Protein AF-A0ABD3PLS9-F1 (afdb_monomer_lite)

Organism: NCBI:txid29204

Secondary structure (DSSP, 8-state):
-PPPP-----PPPP---------------------------------------HHHHHHHHHHHHHHHHHHHHHHHHHHHHHHTT-TTSEEE-HHHHHHHHHHHHTT---TT-TTS--EEETTEEEEEEE-S-HHHHHH-EETT-EEHHHIIIIIHHHHHH--TT-GGGS-SEEEEE-SSSHHHHHHHHHHHHH-HHHH-----------------------PPEEEEE--HHHHHHHHHHHHHHHHHHHTTS-S----TTTTSEEETTTTEE--EEEESSGGGGGGS-TTSEEEE--HHHHHHHHHHHHHHHHTTTT--SS-TTTTTS--TT---

Sequence (336 aa):
MTTHHFAAHVTSTLSPACHQQRFDLFRHVPLLANCHTGIIGCVSSYERVIINSPIVNQRAMSEQERSANTATATAAATSQKYHKMFPDVESLSSEKLLHDTFSTSTESSCADDIKASKWIIDGKNAVLVDVRSRPERNTSMISGAISLDEFKTNVIPQLMELSPDDVLSQPNTIVFYCTIGYRSGVEARKMQNEYPFLFHQECKAEHYGKSETHNLKKKQQSKIQVRNLDGILNFANALEASETQARMNVASTNEPNKHITKGLLINPNTNQPTNRVHVYGPSWKHCLSESYDPVVFSNMEFGWRGLGVLLQRISCIGCSCGCEQACRRYPWSKSD

Radius of gyration: 28.3 Å; chains: 1; bounding box: 90×52×91 Å

Structure (mmCIF, N/CA/C/O backbone):
data_AF-A0ABD3PLS9-F1
#
_entry.id   AF-A0ABD3PLS9-F1
#
loop_
_atom_site.group_PDB
_atom_site.id
_atom_site.type_symbol
_atom_site.label_atom_id
_atom_site.label_alt_id
_atom_site.label_comp_id
_atom_site.label_asym_id
_atom_site.label_entity_id
_atom_site.label_seq_id
_atom_site.pdbx_PDB_ins_code
_atom_site.Cartn_x
_atom_site.Cartn_y
_atom_site.Cartn_z
_atom_site.occupancy
_atom_site.B_iso_or_equiv
_atom_site.auth_seq_id
_atom_site.auth_comp_id
_atom_site.auth_asym_id
_atom_site.auth_atom_id
_atom_site.pdbx_PDB_model_num
ATOM 1 N N . MET A 1 1 ? -45.284 -33.027 24.837 1.00 45.50 1 MET A N 1
ATOM 2 C CA . MET A 1 1 ? -44.612 -31.844 24.262 1.00 45.50 1 MET A CA 1
ATOM 3 C C . MET A 1 1 ? -45.343 -31.487 22.983 1.00 45.50 1 MET A C 1
ATOM 5 O O . MET A 1 1 ? -45.255 -32.220 22.011 1.00 45.50 1 MET A O 1
ATOM 9 N N . THR A 1 2 ? -46.188 -30.465 23.052 1.00 35.44 2 THR A N 1
ATOM 10 C CA . THR A 1 2 ? -47.105 -30.023 21.996 1.00 35.44 2 THR A CA 1
ATOM 11 C C . THR A 1 2 ? -46.395 -29.049 21.058 1.00 35.44 2 THR A C 1
ATOM 13 O O . THR A 1 2 ? -45.887 -28.022 21.497 1.00 35.44 2 THR A O 1
ATOM 16 N N . THR A 1 3 ? -46.359 -29.366 19.765 1.00 40.12 3 THR A N 1
ATOM 17 C CA . THR A 1 3 ? -45.854 -28.493 18.697 1.00 40.12 3 THR A CA 1
ATOM 18 C C . THR A 1 3 ? -47.020 -27.770 18.027 1.00 40.12 3 THR A C 1
ATOM 20 O O . THR A 1 3 ? -47.886 -28.415 17.437 1.00 40.12 3 THR A O 1
ATOM 23 N N . HIS A 1 4 ? -47.038 -26.438 18.096 1.00 38.53 4 HIS A N 1
ATOM 24 C CA . HIS A 1 4 ? -47.948 -25.593 17.322 1.00 38.53 4 HIS A CA 1
ATOM 25 C C . HIS A 1 4 ? -47.252 -25.107 16.045 1.00 38.53 4 HIS A C 1
ATOM 27 O O . HIS A 1 4 ? -46.241 -24.413 16.113 1.00 38.53 4 HIS A O 1
ATOM 33 N N . HIS A 1 5 ? -47.821 -25.445 14.886 1.00 38.06 5 HIS A N 1
ATOM 34 C CA . HIS A 1 5 ? -47.515 -24.813 13.605 1.00 38.06 5 HIS A CA 1
ATOM 35 C C . HIS A 1 5 ? -48.502 -23.666 13.361 1.00 38.06 5 HIS A C 1
ATOM 37 O O . HIS A 1 5 ? -49.712 -23.881 13.374 1.00 38.06 5 HIS A O 1
ATOM 43 N N . PHE A 1 6 ? -47.985 -22.464 13.106 1.00 36.94 6 PHE A N 1
ATOM 44 C CA . PHE A 1 6 ? -48.747 -21.336 12.571 1.00 36.94 6 PHE A CA 1
ATOM 45 C C . PHE A 1 6 ? -48.315 -21.110 11.119 1.00 36.94 6 PHE A C 1
ATOM 47 O O . PHE A 1 6 ? -47.154 -20.806 10.855 1.00 36.94 6 PHE A O 1
ATOM 54 N N . ALA A 1 7 ? -49.251 -21.269 10.186 1.00 38.38 7 ALA A N 1
ATOM 55 C CA . ALA A 1 7 ? -49.104 -20.870 8.792 1.00 38.38 7 ALA A CA 1
ATOM 56 C C . ALA A 1 7 ? -49.974 -19.628 8.563 1.00 38.38 7 ALA A C 1
ATOM 58 O O . ALA A 1 7 ? -51.183 -19.671 8.786 1.00 38.38 7 ALA A O 1
ATOM 59 N N . ALA A 1 8 ? -49.362 -18.524 8.137 1.00 37.72 8 ALA A N 1
ATOM 60 C CA . ALA A 1 8 ? -50.067 -17.311 7.744 1.00 37.72 8 ALA A CA 1
ATOM 61 C C . ALA A 1 8 ? -50.035 -17.181 6.216 1.00 37.72 8 ALA A C 1
ATOM 63 O O . ALA A 1 8 ? -48.971 -17.046 5.613 1.00 37.72 8 ALA A O 1
ATOM 64 N N . HIS A 1 9 ? -51.216 -17.231 5.602 1.00 37.69 9 HIS A N 1
ATOM 65 C CA . HIS A 1 9 ? -51.449 -16.859 4.211 1.00 37.69 9 HIS A CA 1
ATOM 66 C C . HIS A 1 9 ? -51.564 -15.333 4.108 1.00 37.69 9 HIS A C 1
ATOM 68 O O . HIS A 1 9 ? -52.364 -14.728 4.819 1.00 37.69 9 HIS A O 1
ATOM 74 N N . VAL A 1 10 ? -50.815 -14.723 3.188 1.00 39.78 10 VAL A N 1
ATOM 75 C CA . VAL A 1 10 ? -51.002 -13.324 2.780 1.00 39.78 10 VAL A CA 1
ATOM 76 C C . VAL A 1 10 ? -51.346 -13.307 1.294 1.00 39.78 10 VAL A C 1
ATOM 78 O O . VAL A 1 10 ? -50.549 -13.715 0.453 1.00 39.78 10 VAL A O 1
ATOM 81 N N . THR A 1 11 ? -52.558 -12.860 0.979 1.00 36.94 11 THR A N 1
ATOM 82 C CA . THR A 1 11 ? -53.040 -12.571 -0.376 1.00 36.94 11 THR A CA 1
ATOM 83 C C . THR A 1 11 ? -52.647 -11.148 -0.767 1.00 36.94 11 THR A C 1
ATOM 85 O O . THR A 1 11 ? -53.007 -10.209 -0.057 1.00 36.94 11 THR A O 1
ATOM 88 N N . SER A 1 12 ? -51.942 -10.975 -1.891 1.00 33.00 12 SER A N 1
ATOM 89 C CA . SER A 1 12 ? -51.665 -9.660 -2.477 1.00 33.00 12 SER A CA 1
ATOM 90 C C . SER A 1 12 ? -52.690 -9.318 -3.560 1.00 33.00 12 SER A C 1
ATOM 92 O O . SER A 1 12 ? -52.970 -10.103 -4.466 1.00 33.00 12 SER A O 1
ATOM 94 N N . THR A 1 13 ? -53.269 -8.127 -3.450 1.00 34.19 13 THR A N 1
ATOM 95 C CA . THR A 1 13 ? -54.099 -7.495 -4.473 1.00 34.19 13 THR A CA 1
ATOM 96 C C . THR A 1 13 ? -53.215 -6.612 -5.355 1.00 34.19 13 THR A C 1
ATOM 98 O O . THR A 1 13 ? -52.502 -5.734 -4.876 1.00 34.19 13 THR A O 1
ATOM 101 N N . LEU A 1 14 ? -53.244 -6.878 -6.661 1.00 38.62 14 LEU A N 1
ATOM 102 C CA . LEU A 1 14 ? -52.601 -6.077 -7.703 1.00 38.62 14 LEU A CA 1
ATOM 103 C C . LEU A 1 14 ? -53.498 -4.892 -8.085 1.00 38.62 14 LEU A C 1
ATOM 105 O O . LEU A 1 14 ? -54.702 -5.064 -8.263 1.00 38.62 14 LEU A O 1
ATOM 109 N N . SER A 1 15 ? -52.898 -3.722 -8.303 1.00 31.06 15 SER A N 1
ATOM 110 C CA . SER A 1 15 ? -53.491 -2.651 -9.111 1.00 31.06 15 SER A CA 1
ATOM 111 C C . SER A 1 15 ? -52.395 -1.944 -9.925 1.00 31.06 15 SER A C 1
ATOM 113 O O . SER A 1 15 ? -51.346 -1.635 -9.352 1.00 31.06 15 SER A O 1
ATOM 115 N N . PRO A 1 16 ? -52.582 -1.711 -11.241 1.00 43.59 16 PRO A N 1
ATOM 116 C CA . PRO A 1 16 ? -51.572 -1.109 -12.101 1.00 43.59 16 PRO A CA 1
ATOM 117 C C . PRO A 1 16 ? -51.877 0.365 -12.403 1.00 43.59 16 PRO A C 1
ATOM 119 O O . PRO A 1 16 ? -53.018 0.737 -12.665 1.00 43.59 16 PRO A O 1
ATOM 122 N N . ALA A 1 17 ? -50.836 1.192 -12.492 1.00 32.22 17 ALA A N 1
ATOM 123 C CA . ALA A 1 17 ? -50.884 2.408 -13.298 1.00 32.22 17 ALA A CA 1
ATOM 124 C C . ALA A 1 17 ? -49.492 2.719 -13.855 1.00 32.22 17 ALA A C 1
ATOM 126 O O . ALA A 1 17 ? -48.532 2.976 -13.133 1.00 32.22 17 ALA A O 1
ATOM 127 N N . CYS A 1 18 ? -49.424 2.624 -15.177 1.00 33.16 18 CYS A N 1
ATOM 128 C CA . CYS A 1 18 ? -48.287 2.857 -16.045 1.00 33.16 18 CYS A CA 1
ATOM 129 C C . CYS A 1 18 ? -48.158 4.360 -16.333 1.00 33.16 18 CYS A C 1
ATOM 131 O O . CYS A 1 18 ? -49.154 4.997 -16.669 1.00 33.16 18 CYS A O 1
ATOM 133 N N . HIS A 1 19 ? -46.946 4.914 -16.280 1.00 32.50 19 HIS A N 1
ATOM 134 C CA . HIS A 1 19 ? -46.630 6.114 -17.051 1.00 32.50 19 HIS A CA 1
ATOM 135 C C . HIS A 1 19 ? -45.191 6.052 -17.563 1.00 32.50 19 HIS A C 1
ATOM 137 O O . HIS A 1 19 ? -44.219 6.080 -16.814 1.00 32.50 19 HIS A O 1
ATOM 143 N N . GLN A 1 20 ? -45.095 5.926 -18.882 1.00 36.44 20 GLN A N 1
ATOM 144 C CA . GLN A 1 20 ? -43.876 5.808 -19.662 1.00 36.44 20 GLN A CA 1
ATOM 145 C C . GLN A 1 20 ? -43.417 7.208 -20.084 1.00 36.44 20 GLN A C 1
ATOM 147 O O . GLN A 1 20 ? -44.182 7.936 -20.716 1.00 36.44 20 GLN A O 1
ATOM 152 N N . GLN A 1 21 ? -42.174 7.583 -19.778 1.00 33.03 21 GLN A N 1
ATOM 153 C CA . GLN A 1 21 ? -41.512 8.723 -20.416 1.00 33.03 21 GLN A CA 1
ATOM 154 C C . GLN A 1 21 ? -40.262 8.241 -21.154 1.00 33.03 21 GLN A C 1
ATOM 156 O O . GLN A 1 21 ? -39.327 7.702 -20.566 1.00 33.03 21 GLN A O 1
ATOM 161 N N . ARG A 1 22 ? -40.308 8.411 -22.480 1.00 34.22 22 ARG A N 1
ATOM 162 C CA . ARG A 1 22 ? -39.193 8.276 -23.421 1.00 34.22 22 ARG A CA 1
ATOM 163 C C . ARG A 1 22 ? -38.217 9.435 -23.221 1.00 34.22 22 ARG A C 1
ATOM 165 O O . ARG A 1 22 ? -38.652 10.581 -23.181 1.00 34.22 22 ARG A O 1
ATOM 172 N N . PHE A 1 23 ? -36.922 9.137 -23.233 1.00 31.12 23 PHE A N 1
ATOM 173 C CA . PHE A 1 23 ? -35.887 10.105 -23.587 1.00 31.12 23 PHE A CA 1
ATOM 174 C C . PHE A 1 23 ? -35.032 9.523 -24.715 1.00 31.12 23 PHE A C 1
ATOM 176 O O . PHE A 1 23 ? -34.312 8.546 -24.522 1.00 31.12 23 PHE A O 1
ATOM 183 N N . ASP A 1 24 ? -35.157 10.134 -25.893 1.00 35.03 24 ASP A N 1
ATOM 184 C CA . ASP A 1 24 ? -34.267 9.967 -27.038 1.00 35.03 24 ASP A CA 1
ATOM 185 C C . ASP A 1 24 ? -33.049 10.880 -26.858 1.00 35.03 24 ASP A C 1
ATOM 187 O O . ASP A 1 24 ? -33.201 12.093 -26.722 1.00 35.03 24 ASP A O 1
ATOM 191 N N . LEU A 1 25 ? -31.838 10.319 -26.898 1.00 31.11 25 LEU A N 1
ATOM 192 C CA . LEU A 1 25 ? -30.603 11.087 -27.086 1.00 31.11 25 LEU A CA 1
ATOM 193 C C . LEU A 1 25 ? -29.518 10.199 -27.713 1.00 31.11 25 LEU A C 1
ATOM 195 O O . LEU A 1 25 ? -28.742 9.547 -27.024 1.00 31.11 25 LEU A O 1
ATOM 199 N N . PHE A 1 26 ? -29.460 10.194 -29.047 1.00 32.00 26 PHE A N 1
ATOM 200 C CA . PHE A 1 26 ? -28.288 9.772 -29.819 1.00 32.00 26 PHE A CA 1
ATOM 201 C C . PHE A 1 26 ? -28.170 10.610 -31.095 1.00 32.00 26 PHE A C 1
ATOM 203 O O . PHE A 1 26 ? -29.067 10.573 -31.935 1.00 32.00 26 PHE A O 1
ATOM 210 N N . ARG A 1 27 ? -27.056 11.348 -31.213 1.00 33.03 27 ARG A N 1
ATOM 211 C CA . ARG A 1 27 ? -26.405 11.957 -32.404 1.00 33.03 27 ARG A CA 1
ATOM 212 C C . ARG A 1 27 ? -25.375 12.958 -31.835 1.00 33.03 27 ARG A C 1
ATOM 214 O O . ARG A 1 27 ? -25.737 13.725 -30.959 1.00 33.03 27 ARG A O 1
ATOM 221 N N . HIS A 1 28 ? -24.083 13.004 -32.155 1.00 33.16 28 HIS A N 1
ATOM 222 C CA . HIS A 1 28 ? -23.334 12.733 -33.378 1.00 33.16 28 HIS A CA 1
ATOM 223 C C . HIS A 1 28 ? -21.866 12.389 -33.038 1.00 33.16 28 HIS A C 1
ATOM 225 O O . HIS A 1 28 ? -21.288 13.003 -32.146 1.00 33.16 28 HIS A O 1
ATOM 231 N N . VAL A 1 29 ? -21.237 11.501 -33.814 1.00 33.62 29 VAL A N 1
ATOM 232 C CA . VAL A 1 29 ? -19.769 11.399 -33.937 1.00 33.62 29 VAL A CA 1
ATOM 233 C C . VAL A 1 29 ? -19.436 11.468 -35.430 1.00 33.62 29 VAL A C 1
ATOM 235 O O . VAL A 1 29 ? -19.983 10.658 -36.182 1.00 33.62 29 VAL A O 1
ATOM 238 N N . PRO A 1 30 ? -18.595 12.408 -35.898 1.00 43.56 30 PRO A N 1
ATOM 239 C CA . PRO A 1 30 ? -18.132 12.404 -37.276 1.00 43.56 30 PRO A CA 1
ATOM 240 C C . PRO A 1 30 ? -16.883 11.526 -37.437 1.00 43.56 30 PRO A C 1
ATOM 242 O O . PRO A 1 30 ? -15.888 11.677 -36.730 1.00 43.56 30 PRO A O 1
ATOM 245 N N . LEU A 1 31 ? -16.963 10.620 -38.412 1.00 39.06 31 LEU A N 1
ATOM 246 C CA . LEU A 1 31 ? -15.838 9.934 -39.040 1.00 39.06 31 LEU A CA 1
ATOM 247 C C . LEU A 1 31 ? -15.063 10.933 -39.909 1.00 39.06 31 LEU A C 1
ATOM 249 O O . LEU A 1 31 ? -15.659 11.590 -40.762 1.00 39.06 31 LEU A O 1
ATOM 253 N N . LEU A 1 32 ? -13.742 10.996 -39.745 1.00 38.84 32 LEU A N 1
ATOM 254 C CA . LEU A 1 32 ? -12.839 11.570 -40.741 1.00 38.84 32 LEU A CA 1
ATOM 255 C C . LEU A 1 32 ? -11.839 10.509 -41.186 1.00 38.84 32 LEU A C 1
ATOM 257 O O . LEU A 1 32 ? -11.175 9.868 -40.373 1.00 38.84 32 LEU A O 1
ATOM 261 N N . ALA A 1 33 ? -11.782 10.341 -42.503 1.00 38.78 33 ALA A N 1
ATOM 262 C CA . ALA A 1 33 ? -10.904 9.451 -43.232 1.00 38.78 33 ALA A CA 1
ATOM 263 C C . ALA A 1 33 ? -9.890 10.261 -44.059 1.00 38.78 33 ALA A C 1
ATOM 265 O O . ALA A 1 33 ? -10.201 11.359 -44.518 1.00 38.78 33 ALA A O 1
ATOM 266 N N . ASN A 1 34 ? -8.756 9.604 -44.321 1.00 39.34 34 ASN A N 1
ATOM 267 C CA . ASN A 1 34 ? -7.795 9.781 -45.420 1.00 39.34 34 ASN A CA 1
ATOM 268 C C . ASN A 1 34 ? -6.774 10.936 -45.370 1.00 39.34 34 ASN A C 1
ATOM 270 O O . ASN A 1 34 ? -7.133 12.106 -45.399 1.00 39.34 34 ASN A O 1
ATOM 274 N N . CYS A 1 35 ? -5.483 10.573 -45.469 1.00 34.03 35 CYS A N 1
ATOM 275 C CA . CYS A 1 35 ? -4.662 10.866 -46.657 1.00 34.03 35 CYS A CA 1
ATOM 276 C C . CYS A 1 35 ? -3.333 10.074 -46.682 1.00 34.03 35 CYS A C 1
ATOM 278 O O . CYS A 1 35 ? -2.726 9.800 -45.652 1.00 34.03 35 CYS A O 1
ATOM 280 N N . HIS A 1 36 ? -2.937 9.695 -47.901 1.00 43.44 36 HIS A N 1
ATOM 281 C CA . HIS A 1 36 ? -1.762 8.915 -48.317 1.00 43.44 36 HIS A CA 1
ATOM 282 C C . HIS A 1 36 ? -0.516 9.800 -48.563 1.00 43.44 36 HIS A C 1
ATOM 284 O O . HIS A 1 36 ? -0.638 11.020 -48.601 1.00 43.44 36 HIS A O 1
ATOM 290 N N . THR A 1 37 ? 0.611 9.137 -48.897 1.00 40.31 37 THR A N 1
ATOM 291 C CA . THR A 1 37 ? 1.934 9.596 -49.424 1.00 40.31 37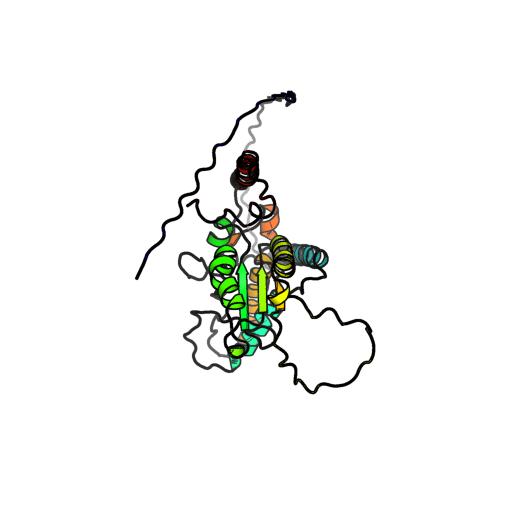 THR A CA 1
ATOM 292 C C . THR A 1 37 ? 3.017 9.746 -48.341 1.00 40.31 37 THR A C 1
ATOM 294 O O . THR A 1 37 ? 2.782 10.367 -47.320 1.00 40.31 37 THR A O 1
ATOM 297 N N . GLY A 1 38 ? 4.218 9.158 -48.398 1.00 42.34 38 GLY A N 1
ATOM 298 C CA . GLY A 1 38 ? 4.976 8.498 -49.464 1.00 42.34 38 GLY A CA 1
ATOM 299 C C . GLY A 1 38 ? 6.319 9.213 -49.648 1.00 42.34 38 GLY A C 1
ATOM 300 O O . GLY A 1 38 ? 6.365 10.151 -50.430 1.00 42.34 38 GLY A O 1
ATOM 301 N N . ILE A 1 39 ? 7.394 8.800 -48.955 1.00 46.81 39 ILE A N 1
ATOM 302 C CA . ILE A 1 39 ? 8.779 9.236 -49.242 1.00 46.81 39 ILE A CA 1
ATOM 303 C C . ILE A 1 39 ? 9.745 8.062 -49.014 1.00 46.81 39 ILE A C 1
ATOM 305 O O . ILE A 1 39 ? 9.906 7.578 -47.896 1.00 46.81 39 ILE A O 1
ATOM 309 N N . ILE A 1 40 ? 10.385 7.624 -50.100 1.00 46.88 40 ILE A N 1
ATOM 310 C CA . ILE A 1 40 ? 11.543 6.723 -50.125 1.00 46.88 40 ILE A CA 1
ATOM 311 C C . ILE A 1 40 ? 12.789 7.606 -49.987 1.00 46.88 40 ILE A C 1
ATOM 313 O O . ILE A 1 40 ? 13.007 8.484 -50.819 1.00 46.88 40 ILE A O 1
ATOM 317 N N . GLY A 1 41 ? 13.584 7.397 -48.936 1.00 39.44 41 GLY A N 1
ATOM 318 C CA . GLY A 1 41 ? 14.836 8.117 -48.687 1.00 39.44 41 GLY A CA 1
ATOM 319 C C . GLY A 1 41 ? 16.033 7.168 -48.678 1.00 39.44 41 GLY A C 1
ATOM 320 O O . GLY A 1 41 ? 16.041 6.187 -47.939 1.00 39.44 41 GLY A O 1
ATOM 321 N N . CYS A 1 42 ? 17.026 7.472 -49.517 1.00 38.41 42 CYS A N 1
ATOM 322 C CA . CYS A 1 42 ? 18.290 6.758 -49.682 1.00 38.41 42 CYS A CA 1
ATOM 323 C C . CYS A 1 42 ? 19.078 6.600 -48.372 1.00 38.41 42 CYS A C 1
ATOM 325 O O . CYS A 1 42 ? 19.258 7.557 -47.620 1.00 38.41 42 CYS A O 1
ATOM 327 N N . VAL A 1 43 ? 19.633 5.405 -48.159 1.00 39.50 43 VAL A N 1
ATOM 328 C CA . VAL A 1 43 ? 20.549 5.101 -47.055 1.00 39.50 43 VAL A CA 1
ATOM 329 C C . VAL A 1 43 ? 21.979 5.364 -47.533 1.00 39.50 43 VAL A C 1
ATOM 331 O O . VAL A 1 43 ? 22.488 4.647 -48.390 1.00 39.50 43 VAL A O 1
ATOM 334 N N . SER A 1 44 ? 22.611 6.418 -47.012 1.00 46.84 44 SER A N 1
ATOM 335 C CA . SER A 1 44 ? 24.044 6.682 -47.180 1.00 46.84 44 SER A CA 1
ATOM 336 C C . SER A 1 44 ? 24.798 6.052 -46.010 1.00 46.84 44 SER A C 1
ATOM 338 O O . SER A 1 44 ? 24.563 6.384 -44.847 1.00 46.84 44 SER A O 1
ATOM 340 N N . SER A 1 45 ? 25.669 5.100 -46.323 1.00 48.16 45 SER A N 1
ATOM 341 C CA . SER A 1 45 ? 26.543 4.391 -45.394 1.00 48.16 45 SER A CA 1
ATOM 342 C C . SER A 1 45 ? 27.683 5.301 -44.930 1.00 48.16 45 SER A C 1
ATOM 344 O O . SER A 1 45 ? 28.674 5.472 -45.636 1.00 48.16 45 SER A O 1
ATOM 346 N N . TYR A 1 46 ? 27.540 5.874 -43.733 1.00 42.59 46 TYR A N 1
ATOM 347 C CA . TYR A 1 46 ? 28.631 6.509 -42.991 1.00 42.59 46 TYR A CA 1
ATOM 348 C C . TYR A 1 46 ? 29.146 5.541 -41.919 1.00 42.59 46 TYR A C 1
ATOM 350 O O . TYR A 1 46 ? 28.444 5.250 -40.948 1.00 42.59 46 TYR A O 1
ATOM 358 N N . GLU A 1 47 ? 30.382 5.066 -42.074 1.00 45.78 47 GLU A N 1
ATOM 359 C CA . GLU A 1 47 ? 31.137 4.414 -41.002 1.00 45.78 47 GLU A CA 1
ATOM 360 C C . GLU A 1 47 ? 31.428 5.442 -39.898 1.00 45.78 47 GLU A C 1
ATOM 362 O O . GLU A 1 47 ? 32.254 6.343 -40.046 1.00 45.78 47 GLU A O 1
ATOM 367 N N . ARG A 1 48 ? 30.716 5.333 -38.769 1.00 47.84 48 ARG A N 1
ATOM 368 C CA . ARG A 1 48 ? 31.056 6.066 -37.545 1.00 47.84 48 ARG A CA 1
ATOM 369 C C . ARG A 1 48 ? 32.205 5.356 -36.842 1.00 47.84 48 ARG A C 1
ATOM 371 O O . ARG A 1 48 ? 32.017 4.300 -36.246 1.00 47.84 48 ARG A O 1
ATOM 378 N N . VAL A 1 49 ? 33.365 6.000 -36.834 1.00 49.75 49 VAL A N 1
ATOM 379 C CA . VAL A 1 49 ? 34.438 5.715 -35.879 1.00 49.75 49 VAL A CA 1
ATOM 380 C C . VAL A 1 49 ? 33.923 6.074 -34.480 1.00 49.75 49 VAL A C 1
ATOM 382 O O . VAL A 1 49 ? 33.775 7.250 -34.143 1.00 49.75 49 VAL A O 1
ATOM 385 N N . ILE A 1 50 ? 33.587 5.062 -33.676 1.00 48.16 50 ILE A N 1
ATOM 386 C CA . ILE A 1 50 ? 33.181 5.238 -32.276 1.00 48.16 50 ILE A CA 1
ATOM 387 C C . ILE A 1 50 ? 34.445 5.502 -31.457 1.00 48.16 50 ILE A C 1
ATOM 389 O O . ILE A 1 50 ? 35.159 4.584 -31.060 1.00 48.16 50 ILE A O 1
ATOM 393 N N . ILE A 1 51 ? 34.738 6.778 -31.213 1.00 51.47 51 ILE A N 1
ATOM 394 C CA . ILE A 1 51 ? 35.756 7.176 -30.243 1.00 51.47 51 ILE A CA 1
ATOM 395 C C . ILE A 1 51 ? 35.124 7.040 -28.851 1.00 51.47 51 ILE A C 1
ATOM 397 O O . ILE A 1 51 ? 34.353 7.900 -28.425 1.00 51.47 51 ILE A O 1
ATOM 401 N N . ASN A 1 52 ? 35.437 5.949 -28.146 1.00 45.62 52 ASN A N 1
ATOM 402 C CA . ASN A 1 52 ? 35.072 5.743 -26.741 1.00 45.62 52 ASN A CA 1
ATOM 403 C C . ASN A 1 52 ? 35.854 6.722 -25.850 1.00 45.62 52 ASN A C 1
ATOM 405 O O . ASN A 1 52 ? 36.891 6.380 -25.285 1.00 45.62 52 ASN A O 1
ATOM 409 N N . SER A 1 53 ? 35.378 7.965 -25.751 1.00 53.88 53 SER A N 1
ATOM 410 C CA . SER A 1 53 ? 35.942 8.959 -24.838 1.00 53.88 53 SER A CA 1
ATOM 411 C C . SER A 1 53 ? 35.271 8.854 -23.458 1.00 53.88 53 SER A C 1
ATOM 413 O O . SER A 1 53 ? 34.048 8.999 -23.373 1.00 53.88 53 SER A O 1
ATOM 415 N N . PRO A 1 54 ? 36.028 8.655 -22.361 1.00 58.41 54 PRO A N 1
ATOM 416 C CA . PRO A 1 54 ? 35.476 8.496 -21.008 1.00 58.41 54 PRO A CA 1
ATOM 417 C C . PRO A 1 54 ? 34.676 9.715 -20.510 1.00 58.41 54 PRO A C 1
ATOM 419 O O . PRO A 1 54 ? 33.834 9.581 -19.626 1.00 58.41 54 PRO A O 1
ATOM 422 N N . ILE A 1 55 ? 34.869 10.890 -21.117 1.00 59.22 55 ILE A N 1
ATOM 423 C CA . ILE A 1 55 ? 34.143 12.126 -20.779 1.00 59.22 55 ILE A CA 1
ATOM 424 C C . ILE A 1 55 ? 32.680 12.080 -21.257 1.00 59.22 55 ILE A C 1
ATOM 426 O O . ILE A 1 55 ? 31.798 12.649 -20.613 1.00 59.22 55 ILE A O 1
ATOM 430 N N . VAL A 1 56 ? 32.393 11.379 -22.361 1.00 61.47 56 VAL A N 1
ATOM 431 C CA . VAL A 1 56 ? 31.023 11.260 -22.895 1.00 61.47 56 VAL A CA 1
ATOM 432 C C . VAL A 1 56 ? 30.162 10.377 -21.986 1.00 61.47 56 VAL A C 1
ATOM 434 O O . VAL A 1 56 ? 28.996 10.692 -21.751 1.00 61.47 56 VAL A O 1
ATOM 437 N N . ASN A 1 57 ? 30.757 9.343 -21.384 1.00 57.03 57 ASN A N 1
ATOM 438 C CA . ASN A 1 57 ? 30.051 8.435 -20.477 1.00 57.03 57 ASN A CA 1
ATOM 439 C C . ASN A 1 57 ? 29.651 9.107 -19.151 1.00 57.03 57 ASN A C 1
ATOM 441 O O . ASN A 1 57 ? 28.570 8.833 -18.639 1.00 57.03 57 ASN A O 1
ATOM 445 N N . GLN A 1 58 ? 30.457 10.036 -18.620 1.00 59.97 58 GLN A N 1
ATOM 446 C CA . GLN A 1 58 ? 30.119 10.737 -17.370 1.00 59.97 58 GLN A CA 1
ATOM 447 C C . GLN A 1 58 ? 28.916 11.681 -17.515 1.00 59.97 58 GLN A C 1
ATOM 449 O O . GLN A 1 58 ? 28.075 11.745 -16.619 1.00 59.97 58 GLN A O 1
ATOM 454 N N . ARG A 1 59 ? 28.787 12.390 -18.647 1.00 66.19 59 ARG A N 1
ATOM 455 C CA . ARG A 1 59 ? 27.614 13.252 -18.888 1.00 66.19 59 ARG A CA 1
ATOM 456 C C . ARG A 1 59 ? 26.329 12.445 -19.043 1.00 66.19 59 ARG A C 1
ATOM 458 O O . ARG A 1 59 ? 25.327 12.817 -18.437 1.00 66.19 59 ARG A O 1
ATOM 465 N N . ALA A 1 60 ? 26.376 11.336 -19.784 1.00 61.53 60 ALA A N 1
ATOM 466 C CA . ALA A 1 60 ? 25.211 10.478 -19.996 1.00 61.53 60 ALA A CA 1
ATOM 467 C C . ALA A 1 60 ? 24.652 9.918 -18.673 1.00 61.53 60 ALA A C 1
ATOM 469 O O . ALA A 1 60 ? 23.444 9.969 -18.455 1.00 61.53 60 ALA A O 1
ATOM 470 N N . MET A 1 61 ? 25.522 9.484 -17.751 1.00 59.91 61 MET A N 1
ATOM 471 C CA . MET A 1 61 ? 25.092 9.010 -16.427 1.00 59.91 61 MET A CA 1
ATOM 472 C C . MET A 1 61 ? 24.431 10.119 -15.593 1.00 59.91 61 MET A C 1
ATOM 474 O O . MET A 1 61 ? 23.381 9.895 -14.997 1.00 59.91 61 MET A O 1
ATOM 478 N N . SER A 1 62 ? 24.980 11.340 -15.611 1.00 71.56 62 SER A N 1
ATOM 479 C CA . SER A 1 62 ? 24.420 12.462 -14.839 1.00 71.56 62 SER A CA 1
ATOM 480 C C . SER A 1 62 ? 23.033 12.919 -15.322 1.00 71.56 62 SER A C 1
ATOM 482 O O . SER A 1 62 ? 22.203 13.360 -14.525 1.00 71.56 62 SER A O 1
ATOM 484 N N . GLU A 1 63 ? 22.750 12.806 -16.625 1.00 68.00 63 GLU A N 1
ATOM 485 C CA . GLU A 1 63 ? 21.436 13.143 -17.187 1.00 68.00 63 GLU A CA 1
ATOM 486 C C . GLU A 1 63 ? 20.385 12.074 -16.860 1.00 68.00 63 GLU A C 1
ATOM 488 O O . GLU A 1 63 ? 19.246 12.415 -16.526 1.00 68.00 63 GLU A O 1
ATOM 493 N N . GLN A 1 64 ? 20.776 10.796 -16.888 1.00 63.47 64 GLN A N 1
ATOM 494 C CA . GLN A 1 64 ? 19.916 9.670 -16.523 1.00 63.47 64 GLN A CA 1
ATOM 495 C C . GLN A 1 64 ? 19.515 9.731 -15.041 1.00 63.47 64 GLN A C 1
ATOM 497 O O . GLN A 1 64 ? 18.323 9.696 -14.728 1.00 63.47 64 GLN A O 1
ATOM 502 N N . GLU A 1 65 ? 20.475 9.968 -14.139 1.00 68.44 65 GLU A N 1
ATOM 503 C CA . GLU A 1 65 ? 20.207 10.176 -12.708 1.00 68.44 65 GLU A CA 1
ATOM 504 C C . GLU A 1 65 ? 19.256 11.359 -12.464 1.00 68.44 65 GLU A C 1
ATOM 506 O O . GLU A 1 65 ? 18.316 11.275 -11.669 1.00 68.44 65 GLU A O 1
ATOM 511 N N . ARG A 1 66 ? 19.442 12.475 -13.183 1.00 68.94 66 ARG A N 1
ATOM 512 C CA . ARG A 1 66 ? 18.573 13.654 -13.052 1.00 68.94 66 ARG A CA 1
ATOM 513 C C . ARG A 1 66 ? 17.139 13.380 -13.518 1.00 68.94 66 ARG A C 1
ATOM 515 O O . ARG A 1 66 ? 16.190 13.887 -12.907 1.00 68.94 66 ARG A O 1
ATOM 522 N N . SER A 1 67 ? 16.969 12.592 -14.580 1.00 65.31 67 SER A N 1
ATOM 523 C CA . SER A 1 67 ? 15.651 12.195 -15.083 1.00 65.31 67 SER A CA 1
ATOM 524 C C . SER A 1 67 ? 14.925 11.276 -14.095 1.00 65.31 67 SER A C 1
ATOM 526 O O . SER A 1 67 ? 13.786 11.569 -13.719 1.00 65.31 67 SER A O 1
ATOM 528 N N . ALA A 1 68 ? 15.612 10.248 -13.582 1.00 63.34 68 ALA A N 1
ATOM 529 C CA . ALA A 1 68 ? 15.075 9.327 -12.579 1.00 63.34 68 ALA A CA 1
ATOM 530 C C . ALA A 1 68 ? 14.641 10.064 -11.296 1.00 63.34 68 ALA A C 1
ATOM 532 O O . ALA A 1 68 ? 13.526 9.876 -10.807 1.00 63.34 68 ALA A O 1
ATOM 533 N N . ASN A 1 69 ? 15.459 11.005 -10.812 1.00 67.75 69 ASN A N 1
ATOM 534 C CA . ASN A 1 69 ? 15.135 11.815 -9.632 1.00 67.75 69 ASN A CA 1
ATOM 535 C C . ASN A 1 69 ? 13.868 12.668 -9.818 1.00 67.75 69 ASN A C 1
ATOM 537 O O . ASN A 1 69 ? 13.039 12.772 -8.911 1.00 67.75 69 ASN A O 1
ATOM 541 N N . THR A 1 70 ? 13.680 13.256 -11.002 1.00 73.62 70 THR A N 1
ATOM 542 C CA . THR A 1 70 ? 12.487 14.069 -11.313 1.00 73.62 70 THR A CA 1
ATOM 543 C C . THR A 1 70 ? 11.216 13.215 -11.331 1.00 73.62 70 THR A C 1
ATOM 545 O O . THR A 1 70 ? 10.130 13.643 -10.927 1.00 73.62 70 THR A O 1
ATOM 548 N N . ALA A 1 71 ? 11.347 11.978 -11.784 1.00 67.25 71 ALA A N 1
ATOM 549 C CA . ALA A 1 71 ? 10.238 11.069 -11.939 1.00 67.25 71 ALA A CA 1
ATOM 550 C C . ALA A 1 71 ? 9.771 10.449 -10.614 1.00 67.25 71 ALA A C 1
ATOM 552 O O . ALA A 1 71 ? 8.574 10.459 -10.319 1.00 67.25 71 ALA A O 1
ATOM 553 N N . THR A 1 72 ? 10.700 10.005 -9.765 1.00 70.31 72 THR A N 1
ATOM 554 C CA . THR A 1 72 ? 10.399 9.571 -8.390 1.00 70.31 72 THR A CA 1
ATOM 555 C C . THR A 1 72 ? 9.748 10.702 -7.593 1.00 70.31 72 THR A C 1
ATOM 557 O O . THR A 1 72 ? 8.750 10.490 -6.899 1.00 70.31 72 THR A O 1
ATOM 560 N N . ALA A 1 73 ? 10.222 11.940 -7.781 1.00 78.69 73 ALA A N 1
ATOM 561 C CA . ALA A 1 73 ? 9.586 13.119 -7.199 1.00 78.69 73 ALA A CA 1
ATOM 562 C C . ALA A 1 73 ? 8.131 13.300 -7.673 1.00 78.69 73 ALA A C 1
ATOM 564 O O . ALA A 1 73 ? 7.293 13.776 -6.908 1.00 78.69 73 ALA A O 1
ATOM 565 N N . THR A 1 74 ? 7.791 12.866 -8.891 1.00 87.50 74 THR A N 1
ATOM 566 C CA . THR A 1 74 ? 6.425 12.949 -9.433 1.00 87.50 74 THR A CA 1
ATOM 567 C C . THR A 1 74 ? 5.474 11.957 -8.754 1.00 87.50 74 THR A C 1
ATOM 569 O O . THR A 1 74 ? 4.358 12.341 -8.382 1.00 87.50 74 THR A O 1
ATOM 572 N N . ALA A 1 75 ? 5.902 10.708 -8.528 1.00 90.00 75 ALA A N 1
ATOM 573 C CA . ALA A 1 75 ? 5.124 9.717 -7.775 1.00 90.00 75 ALA A CA 1
ATOM 574 C C . ALA A 1 75 ? 4.856 10.173 -6.335 1.00 90.00 75 ALA A C 1
ATOM 576 O O . ALA A 1 75 ? 3.698 10.205 -5.892 1.00 90.00 75 ALA A O 1
ATOM 577 N N . ALA A 1 76 ? 5.914 10.596 -5.641 1.00 93.19 76 ALA A N 1
ATOM 578 C CA . ALA A 1 76 ? 5.841 11.056 -4.263 1.00 93.19 76 ALA A CA 1
ATOM 579 C C . ALA A 1 76 ? 4.957 12.306 -4.143 1.00 93.19 76 ALA A C 1
ATOM 581 O O . ALA A 1 76 ? 4.025 12.330 -3.337 1.00 93.19 76 ALA A O 1
ATOM 582 N N . ALA A 1 77 ? 5.156 13.314 -5.001 1.00 94.50 77 ALA A N 1
ATOM 583 C CA . ALA A 1 77 ? 4.345 14.533 -5.004 1.00 94.50 77 ALA A CA 1
ATOM 584 C C . ALA A 1 77 ? 2.863 14.246 -5.284 1.00 94.50 77 ALA A C 1
ATOM 586 O O . ALA A 1 77 ? 1.975 14.818 -4.643 1.00 94.50 77 ALA A O 1
ATOM 587 N N . THR A 1 78 ? 2.575 13.329 -6.211 1.00 94.31 78 THR A N 1
ATOM 588 C CA . THR A 1 78 ? 1.196 12.931 -6.514 1.00 94.31 78 THR A CA 1
ATOM 589 C C . THR A 1 78 ? 0.543 12.226 -5.325 1.00 94.31 78 THR A C 1
ATOM 591 O O . THR A 1 78 ? -0.607 12.503 -4.986 1.00 94.31 78 THR A O 1
ATOM 594 N N . SER A 1 79 ? 1.286 11.371 -4.634 1.00 95.44 79 SER A N 1
ATOM 595 C CA . SER A 1 79 ? 0.773 10.622 -3.484 1.00 95.44 79 SER A CA 1
ATOM 596 C C . SER A 1 79 ? 0.563 11.533 -2.273 1.00 95.44 79 SER A C 1
ATOM 598 O O . SER A 1 79 ? -0.490 11.493 -1.637 1.00 95.44 79 SER A O 1
ATOM 600 N N . GLN A 1 80 ? 1.478 12.480 -2.041 1.00 97.00 80 GLN A N 1
ATOM 601 C CA . GLN A 1 80 ? 1.304 13.560 -1.066 1.00 97.00 80 GLN A CA 1
ATOM 602 C C . GLN A 1 80 ? 0.074 14.424 -1.368 1.00 97.00 80 GLN A C 1
ATOM 604 O O . GLN A 1 80 ? -0.661 14.799 -0.452 1.00 97.00 80 GLN A O 1
ATOM 609 N N . LYS A 1 81 ? -0.184 14.738 -2.645 1.00 96.94 81 LYS A N 1
ATOM 610 C CA . LYS A 1 81 ? -1.407 15.443 -3.054 1.00 96.94 81 LYS A CA 1
ATOM 611 C C . LYS A 1 81 ? -2.654 14.659 -2.642 1.00 96.94 81 LYS A C 1
ATOM 613 O O . LYS A 1 81 ? -3.600 15.273 -2.157 1.00 96.94 81 LYS A O 1
ATOM 618 N N . TYR A 1 82 ? -2.663 13.335 -2.795 1.00 96.88 82 TYR A N 1
ATOM 619 C CA . TYR A 1 82 ? -3.796 12.515 -2.366 1.00 96.88 82 TYR A CA 1
ATOM 620 C C . TYR A 1 82 ? -3.913 12.396 -0.852 1.00 96.88 82 TYR A C 1
ATOM 622 O O . TYR A 1 82 ? -5.022 12.525 -0.349 1.00 96.88 82 TYR A O 1
ATOM 630 N N . HIS A 1 83 ? -2.814 12.252 -0.110 1.00 97.31 83 HIS A N 1
ATOM 631 C CA . HIS A 1 83 ? -2.848 12.285 1.358 1.00 97.31 83 HIS A CA 1
ATOM 632 C C . HIS A 1 83 ? -3.525 13.556 1.885 1.00 97.31 83 HIS A C 1
ATOM 634 O O . HIS A 1 83 ? -4.388 13.482 2.754 1.00 97.31 83 HIS A O 1
ATOM 640 N N . LYS A 1 84 ? -3.244 14.715 1.275 1.00 97.38 84 LYS A N 1
ATOM 641 C CA . LYS A 1 84 ? -3.892 15.992 1.626 1.00 97.38 84 LYS A CA 1
ATOM 642 C C . LYS A 1 84 ? -5.410 16.018 1.380 1.00 97.38 84 LYS A C 1
ATOM 644 O O . LYS A 1 84 ? -6.091 16.847 1.972 1.00 97.38 84 LYS A O 1
ATOM 649 N N . MET A 1 85 ? -5.957 15.138 0.536 1.00 97.00 85 MET A N 1
ATOM 650 C CA . MET A 1 85 ? -7.412 15.007 0.335 1.00 97.00 85 MET A CA 1
ATOM 651 C C . MET A 1 85 ? -8.103 14.223 1.466 1.00 97.00 85 MET A C 1
ATOM 653 O O . MET A 1 85 ? -9.335 14.257 1.579 1.00 97.00 85 MET A O 1
ATOM 657 N N . PHE A 1 86 ? -7.323 13.532 2.304 1.00 96.56 86 PHE A N 1
ATOM 658 C CA . PHE A 1 86 ? -7.796 12.695 3.406 1.00 96.56 86 PHE A CA 1
ATOM 659 C C . PHE A 1 86 ? -7.188 13.101 4.757 1.00 96.56 86 PHE A C 1
ATOM 661 O O . PHE A 1 86 ? -6.537 12.277 5.386 1.00 96.56 86 PHE A O 1
ATOM 668 N N . PRO A 1 87 ? -7.375 14.354 5.224 1.00 96.31 87 PRO A N 1
ATOM 669 C CA . PRO A 1 87 ? -6.725 14.851 6.445 1.00 96.31 87 PRO A CA 1
ATOM 670 C C . PRO A 1 87 ? -7.177 14.145 7.737 1.00 96.31 87 PRO A C 1
ATOM 672 O O . PRO A 1 87 ? -6.499 14.218 8.754 1.00 96.31 87 PRO A O 1
ATOM 675 N N . ASP A 1 88 ? -8.328 13.481 7.699 1.00 95.06 88 ASP A N 1
ATOM 676 C CA . ASP A 1 88 ? -8.910 12.641 8.751 1.00 95.06 88 ASP A CA 1
ATOM 677 C C . ASP A 1 88 ? -8.306 11.227 8.815 1.00 95.06 88 ASP A C 1
ATOM 679 O O . ASP A 1 88 ? -8.480 10.517 9.807 1.00 95.06 88 ASP A O 1
ATOM 683 N N . VAL A 1 89 ? -7.577 10.819 7.774 1.00 95.81 89 VAL A N 1
ATOM 684 C CA . VAL A 1 89 ? -6.869 9.541 7.716 1.00 95.81 89 VAL A CA 1
ATOM 685 C C . VAL A 1 89 ? -5.379 9.808 7.881 1.00 95.81 89 VAL A C 1
ATOM 687 O O . VAL A 1 89 ? -4.773 10.550 7.112 1.00 95.81 89 VAL A O 1
ATOM 690 N N . GLU A 1 90 ? -4.761 9.174 8.872 1.00 96.88 90 GLU A N 1
ATOM 691 C CA . GLU A 1 90 ? -3.330 9.330 9.110 1.00 96.88 90 GLU A CA 1
ATOM 692 C C . GLU A 1 90 ? -2.526 8.773 7.922 1.00 96.88 90 GLU A C 1
ATOM 694 O O . GLU A 1 90 ? -2.684 7.621 7.513 1.00 96.88 90 GLU A O 1
ATOM 699 N N . SER A 1 91 ? -1.660 9.599 7.339 1.00 97.69 91 SER A N 1
ATOM 700 C CA . SER A 1 91 ? -0.791 9.183 6.240 1.00 97.69 91 SER A CA 1
ATOM 701 C C . SER A 1 91 ? 0.425 8.411 6.743 1.00 97.69 91 SER A C 1
ATOM 703 O O . SER A 1 91 ? 1.051 8.819 7.719 1.00 97.69 91 SER A O 1
ATOM 705 N N . LEU A 1 92 ? 0.828 7.375 6.013 1.00 97.94 92 LEU A N 1
ATOM 706 C CA . LEU A 1 92 ? 2.069 6.635 6.220 1.00 97.94 92 LEU A CA 1
ATOM 707 C C . LEU A 1 92 ? 2.913 6.713 4.944 1.00 97.94 92 LEU A C 1
ATOM 709 O O . LEU A 1 92 ? 2.396 6.460 3.856 1.00 97.94 92 LEU A O 1
ATOM 713 N N . SER A 1 93 ? 4.193 7.074 5.063 1.00 97.75 93 SER A N 1
ATOM 714 C CA . SER A 1 93 ? 5.113 6.993 3.924 1.00 97.75 93 SER A CA 1
ATOM 715 C C . SER A 1 93 ? 5.731 5.604 3.822 1.00 97.75 93 SER A C 1
ATOM 717 O O . SER A 1 93 ? 5.891 4.902 4.828 1.00 97.75 93 SER A O 1
ATOM 719 N N . SER A 1 94 ? 6.094 5.218 2.607 1.00 97.19 94 SER A N 1
ATOM 720 C CA . SER A 1 94 ? 6.773 3.953 2.355 1.00 97.19 94 SER A CA 1
ATOM 721 C C . SER A 1 94 ? 8.137 3.866 3.041 1.00 97.19 94 SER A C 1
ATOM 723 O O . SER A 1 94 ? 8.472 2.822 3.594 1.00 97.19 94 SER A O 1
ATOM 725 N N . GLU A 1 95 ? 8.895 4.963 3.096 1.00 96.44 95 GLU A N 1
ATOM 726 C CA . GLU A 1 95 ? 10.178 5.027 3.808 1.00 96.44 95 GLU A CA 1
ATOM 727 C C . GLU A 1 95 ? 9.993 4.751 5.299 1.00 96.44 95 GLU A C 1
ATOM 729 O O . GLU A 1 95 ? 10.748 3.973 5.877 1.00 96.44 95 GLU A O 1
ATOM 734 N N . LYS A 1 96 ? 8.963 5.341 5.922 1.00 96.38 96 LYS A N 1
ATOM 735 C CA . LYS A 1 96 ? 8.661 5.092 7.335 1.00 96.38 96 LYS A CA 1
ATOM 736 C C . LYS A 1 96 ? 8.256 3.638 7.575 1.00 96.38 96 LYS A C 1
ATOM 738 O O . LYS A 1 96 ? 8.723 3.040 8.539 1.00 96.38 96 LYS A O 1
ATOM 743 N N . LEU A 1 97 ? 7.419 3.063 6.706 1.00 95.88 97 LEU A N 1
ATOM 744 C CA . LEU A 1 97 ? 7.025 1.655 6.810 1.00 95.88 97 LEU A CA 1
ATOM 745 C C . LEU A 1 97 ? 8.251 0.729 6.767 1.00 95.88 97 LEU A C 1
ATOM 747 O O . LEU A 1 97 ? 8.376 -0.170 7.600 1.00 95.88 97 LEU A O 1
ATOM 751 N N . LEU A 1 98 ? 9.163 0.961 5.821 1.00 93.81 98 LEU A N 1
ATOM 752 C CA . LEU A 1 98 ? 10.400 0.190 5.700 1.00 93.81 98 LEU A CA 1
ATOM 753 C C . LEU A 1 98 ? 11.323 0.399 6.900 1.00 93.81 98 LEU A C 1
ATOM 755 O O . LEU A 1 98 ? 11.832 -0.576 7.446 1.00 93.81 98 LEU A O 1
ATOM 759 N N . HIS A 1 99 ? 11.491 1.642 7.348 1.00 93.50 99 HIS A N 1
ATOM 760 C CA . HIS A 1 99 ? 12.289 1.970 8.525 1.00 93.50 99 HIS A CA 1
ATOM 761 C C . HIS A 1 99 ? 11.804 1.201 9.762 1.00 93.50 99 HIS A C 1
ATOM 763 O O . HIS A 1 99 ? 12.585 0.475 10.372 1.00 93.50 99 HIS A O 1
ATOM 769 N N . ASP A 1 100 ? 10.510 1.281 10.086 1.00 92.62 100 ASP A N 1
ATOM 770 C CA . ASP A 1 100 ? 9.930 0.600 11.252 1.00 92.62 100 ASP A CA 1
ATOM 771 C C . ASP A 1 100 ? 10.085 -0.936 11.153 1.00 92.62 100 ASP A C 1
ATOM 773 O O . ASP A 1 100 ? 10.363 -1.618 12.145 1.00 92.62 100 ASP A O 1
ATOM 777 N N . THR A 1 101 ? 9.992 -1.478 9.934 1.00 88.94 101 THR A N 1
ATOM 778 C CA . THR A 1 101 ? 10.168 -2.914 9.659 1.00 88.94 101 THR A CA 1
ATOM 779 C C . THR A 1 101 ? 11.614 -3.366 9.856 1.00 88.94 101 THR A C 1
ATOM 781 O O . THR A 1 101 ? 11.864 -4.409 10.457 1.00 88.94 101 THR A O 1
ATOM 784 N N . PHE A 1 102 ? 12.591 -2.590 9.383 1.00 87.69 102 PHE A N 1
ATOM 785 C CA . PHE A 1 102 ? 13.998 -2.966 9.510 1.00 87.69 102 PHE A CA 1
ATOM 786 C C . PHE A 1 102 ? 14.545 -2.713 10.916 1.00 87.69 102 PHE A C 1
ATOM 788 O O . PHE A 1 102 ? 15.313 -3.538 11.408 1.00 87.69 102 PHE A O 1
ATOM 795 N N . SER A 1 103 ? 14.107 -1.657 11.610 1.00 89.50 103 SER A N 1
ATOM 796 C CA . SER A 1 103 ? 14.538 -1.380 12.989 1.00 89.50 103 SER A CA 1
ATOM 797 C C . SER A 1 103 ? 14.133 -2.479 13.975 1.00 89.50 103 SER A C 1
ATOM 799 O O . SER A 1 103 ? 14.881 -2.781 14.903 1.00 89.50 103 SER A O 1
ATOM 801 N N . THR A 1 104 ? 12.972 -3.105 13.772 1.00 83.75 104 THR A N 1
ATOM 802 C CA . THR A 1 104 ? 12.461 -4.167 14.657 1.00 83.75 104 THR A CA 1
ATOM 803 C C . THR A 1 104 ? 13.109 -5.530 14.409 1.00 83.75 104 THR A C 1
ATOM 805 O O . THR A 1 104 ? 13.147 -6.365 15.309 1.00 83.75 104 THR A O 1
ATOM 808 N N . SER A 1 105 ? 13.671 -5.758 13.218 1.00 73.75 105 SER A N 1
ATOM 809 C CA . SER A 1 105 ? 14.293 -7.041 12.858 1.00 73.75 105 SER A CA 1
ATOM 810 C C . SER A 1 105 ? 15.603 -7.342 13.601 1.00 73.75 105 SER A C 1
ATOM 812 O O . SER A 1 105 ? 16.005 -8.500 13.695 1.00 73.75 105 SER A O 1
ATOM 814 N N . THR A 1 106 ? 16.246 -6.325 14.179 1.00 68.44 106 THR A N 1
ATOM 815 C CA . THR A 1 106 ? 17.581 -6.420 14.794 1.00 68.44 106 THR A CA 1
ATOM 816 C C . THR A 1 106 ? 17.650 -7.324 16.035 1.00 68.44 106 THR A C 1
ATOM 818 O O . THR A 1 106 ? 18.740 -7.723 16.433 1.00 68.44 106 THR A O 1
ATOM 821 N N . GLU A 1 107 ? 16.512 -7.684 16.636 1.00 69.94 107 GLU A N 1
ATOM 822 C CA . GLU A 1 107 ? 16.462 -8.466 17.883 1.00 69.94 107 GLU A CA 1
ATOM 823 C C . GLU A 1 107 ? 16.063 -9.944 17.690 1.00 69.94 107 GLU A C 1
ATOM 825 O O . GLU A 1 107 ? 16.131 -10.725 18.638 1.00 69.94 107 GLU A O 1
ATOM 830 N N . SER A 1 108 ? 15.681 -10.370 16.478 1.00 63.66 108 SER A N 1
ATOM 831 C CA . SER A 1 108 ? 15.240 -11.749 16.208 1.00 63.66 108 SER A CA 1
ATOM 832 C C . SER A 1 108 ? 16.269 -12.494 15.349 1.00 63.66 108 SER A C 1
ATOM 834 O O . SER A 1 108 ? 16.356 -12.300 14.140 1.00 63.66 108 SER A O 1
ATOM 836 N N . SER A 1 109 ? 17.094 -13.338 15.978 1.00 55.06 109 SER A N 1
ATOM 837 C CA . SER A 1 109 ? 18.291 -13.940 15.365 1.00 55.06 109 SER A CA 1
ATOM 838 C C . SER A 1 109 ? 18.048 -15.139 14.429 1.00 55.06 109 SER A C 1
ATOM 840 O O . SER A 1 109 ? 19.013 -15.761 13.980 1.00 55.06 109 SER A O 1
ATOM 842 N N . CYS A 1 110 ? 16.803 -15.470 14.073 1.00 51.66 110 CYS A N 1
ATOM 843 C CA . CYS A 1 110 ? 16.493 -16.595 13.180 1.00 51.66 110 CYS A CA 1
ATOM 844 C C . CYS A 1 110 ? 16.174 -16.097 11.760 1.00 51.66 110 CYS A C 1
ATOM 846 O O . CYS A 1 110 ? 15.079 -15.642 11.449 1.00 51.66 110 CYS A O 1
ATOM 848 N N . ALA A 1 111 ? 17.166 -16.213 10.883 1.00 55.25 111 ALA A N 1
ATOM 849 C CA . ALA A 1 111 ? 17.203 -15.715 9.512 1.00 55.25 111 ALA A CA 1
ATOM 850 C C . ALA A 1 111 ? 16.175 -16.296 8.514 1.00 55.25 111 ALA A C 1
ATOM 852 O O . ALA A 1 111 ? 16.113 -15.762 7.401 1.00 55.25 111 ALA A O 1
ATOM 853 N N . ASP A 1 112 ? 15.421 -17.338 8.877 1.00 57.09 112 ASP A N 1
ATOM 854 C CA . ASP A 1 112 ? 14.762 -18.235 7.911 1.00 57.09 112 ASP A CA 1
ATOM 855 C C . ASP A 1 112 ? 13.225 -18.114 7.830 1.00 57.09 112 ASP A C 1
ATOM 857 O O . ASP A 1 112 ? 12.617 -18.702 6.936 1.00 57.09 112 ASP A O 1
ATOM 861 N N . ASP A 1 113 ? 12.588 -17.287 8.669 1.00 55.94 113 ASP A N 1
ATOM 862 C CA . ASP A 1 113 ? 11.118 -17.200 8.769 1.00 55.94 113 ASP A CA 1
ATOM 863 C C . ASP A 1 113 ? 10.500 -15.907 8.192 1.00 55.94 113 ASP A C 1
ATOM 865 O O . ASP A 1 113 ? 9.486 -15.399 8.671 1.00 55.94 113 ASP A O 1
ATOM 869 N N . ILE A 1 114 ? 11.021 -15.392 7.069 1.00 55.72 114 ILE A N 1
ATOM 870 C CA . ILE A 1 114 ? 10.363 -14.309 6.294 1.00 55.72 114 ILE A CA 1
ATOM 871 C C . ILE A 1 114 ? 9.143 -14.850 5.505 1.00 55.72 114 ILE A C 1
ATOM 873 O O . ILE A 1 114 ? 8.905 -14.480 4.359 1.00 55.72 114 ILE A O 1
ATOM 877 N N . LYS A 1 115 ? 8.371 -15.790 6.066 1.00 53.88 115 LYS A N 1
ATOM 878 C CA . LYS A 1 115 ? 7.208 -16.404 5.392 1.00 53.88 115 LYS A CA 1
ATOM 879 C C . LYS A 1 115 ? 5.854 -15.860 5.834 1.00 53.88 115 LYS A C 1
ATOM 881 O O . LYS A 1 115 ? 4.860 -16.121 5.166 1.00 53.88 115 LYS A O 1
ATOM 886 N N . ALA A 1 116 ? 5.811 -15.026 6.865 1.00 58.75 116 ALA A N 1
ATOM 887 C CA . ALA A 1 116 ? 4.656 -14.188 7.154 1.00 58.75 116 ALA A CA 1
ATOM 888 C C . ALA A 1 116 ? 5.180 -12.861 7.689 1.00 58.75 116 ALA A C 1
ATOM 890 O O . ALA A 1 116 ? 5.522 -12.759 8.863 1.00 58.75 116 ALA A O 1
ATOM 891 N N . SER A 1 117 ? 5.320 -11.863 6.813 1.00 64.44 117 SER A N 1
ATOM 892 C CA . SER A 1 117 ? 5.762 -10.523 7.200 1.00 64.44 117 SER A CA 1
ATOM 893 C C . SER A 1 117 ? 4.743 -9.939 8.178 1.00 64.44 117 SER A C 1
ATOM 895 O O . SER A 1 117 ? 3.746 -9.339 7.785 1.00 64.44 117 SER A O 1
ATOM 897 N N . LYS A 1 118 ? 4.957 -10.178 9.471 1.00 88.19 118 LYS A N 1
ATOM 898 C CA . LYS A 1 118 ? 4.217 -9.527 10.537 1.00 88.19 118 LYS A CA 1
ATOM 899 C C . LYS A 1 118 ? 4.708 -8.090 10.570 1.00 88.19 118 LYS A C 1
ATOM 901 O O . LYS A 1 118 ? 5.804 -7.815 11.050 1.00 88.19 118 LYS A O 1
ATOM 906 N N . TRP A 1 119 ? 3.921 -7.186 10.004 1.00 92.56 119 TRP A N 1
ATOM 907 C CA . TRP A 1 119 ? 4.284 -5.778 9.957 1.00 92.56 119 TRP A CA 1
ATOM 908 C C . TRP A 1 119 ? 4.174 -5.176 11.355 1.00 92.56 119 TRP A C 1
ATOM 910 O O . TRP A 1 119 ? 3.172 -5.375 12.046 1.00 92.56 119 TRP A O 1
ATOM 920 N N . ILE A 1 120 ? 5.208 -4.447 11.772 1.00 92.62 120 ILE A N 1
ATOM 921 C CA . ILE A 1 120 ? 5.229 -3.702 13.029 1.00 92.62 120 ILE A CA 1
ATOM 922 C C . ILE A 1 120 ? 5.441 -2.230 12.689 1.00 92.62 120 ILE A C 1
ATOM 924 O O . ILE A 1 120 ? 6.420 -1.877 12.040 1.00 92.62 120 ILE A O 1
ATOM 928 N N . ILE A 1 121 ? 4.512 -1.375 13.109 1.00 94.00 121 ILE A N 1
ATOM 929 C CA . ILE A 1 121 ? 4.532 0.065 12.833 1.00 94.00 121 ILE A CA 1
ATOM 930 C C . ILE A 1 121 ? 4.359 0.788 14.161 1.00 94.00 121 ILE A C 1
ATOM 932 O O . ILE A 1 121 ? 3.384 0.536 14.868 1.00 94.00 121 ILE A O 1
ATOM 936 N N . ASP A 1 122 ? 5.305 1.654 14.521 1.00 92.81 122 ASP A N 1
ATOM 937 C CA . ASP A 1 122 ? 5.346 2.316 15.835 1.00 92.81 122 ASP A CA 1
ATOM 938 C C . ASP A 1 122 ? 5.218 1.321 17.017 1.00 92.81 122 ASP A C 1
ATOM 940 O O . ASP A 1 122 ? 4.494 1.560 17.986 1.00 92.81 122 ASP A O 1
ATOM 944 N N . GLY A 1 123 ? 5.875 0.158 16.908 1.00 90.38 123 GLY A N 1
ATOM 945 C CA . GLY A 1 123 ? 5.845 -0.906 17.924 1.00 90.38 123 GLY A CA 1
ATOM 946 C C . GLY A 1 123 ? 4.533 -1.698 17.996 1.00 90.38 123 GLY A C 1
ATOM 947 O O . GLY A 1 123 ? 4.330 -2.469 18.931 1.00 90.38 123 GLY A O 1
ATOM 948 N N . LYS A 1 124 ? 3.629 -1.518 17.028 1.00 91.75 124 LYS A N 1
ATOM 949 C CA . LYS A 1 124 ? 2.307 -2.152 16.998 1.00 91.75 124 LYS A CA 1
ATOM 950 C C . LYS A 1 124 ? 2.145 -3.095 15.819 1.00 91.75 124 LYS A C 1
ATOM 952 O O . LYS A 1 124 ? 2.594 -2.786 14.720 1.00 91.75 124 LYS A O 1
ATOM 957 N N . ASN A 1 125 ? 1.419 -4.194 16.024 1.00 92.75 125 ASN A N 1
ATOM 958 C CA . ASN A 1 125 ? 1.073 -5.122 14.949 1.00 92.75 125 ASN A CA 1
ATOM 959 C C . ASN A 1 125 ? 0.206 -4.419 13.900 1.00 92.75 125 ASN A C 1
ATOM 961 O O . ASN A 1 125 ? -0.793 -3.775 14.241 1.00 92.75 125 ASN A O 1
ATOM 965 N N . ALA A 1 126 ? 0.567 -4.589 12.633 1.00 95.12 126 ALA A N 1
ATOM 966 C CA . ALA A 1 126 ? -0.110 -3.981 11.508 1.00 95.12 126 ALA A CA 1
ATOM 967 C C . ALA A 1 126 ? -0.570 -5.016 10.478 1.00 95.12 126 ALA A C 1
ATOM 969 O O . ALA A 1 126 ? 0.119 -5.997 10.201 1.00 95.12 126 ALA A O 1
ATOM 970 N N . VAL A 1 127 ? -1.729 -4.754 9.876 1.00 96.06 127 VAL A N 1
ATOM 971 C CA . VAL A 1 127 ? -2.227 -5.468 8.694 1.00 96.06 127 VAL A CA 1
ATOM 972 C C . VAL A 1 127 ? -2.210 -4.511 7.511 1.00 96.06 127 VAL A C 1
ATOM 974 O O . VAL A 1 127 ? -2.786 -3.422 7.575 1.00 96.06 127 VAL A O 1
ATOM 977 N N . LEU A 1 128 ? -1.553 -4.919 6.426 1.00 97.75 128 LEU A N 1
ATOM 978 C CA . LEU A 1 128 ? -1.574 -4.191 5.161 1.00 97.75 128 LEU A CA 1
ATOM 979 C C . LEU A 1 128 ? -2.741 -4.689 4.301 1.00 97.75 128 LEU A C 1
ATOM 981 O O . LEU A 1 128 ? -2.873 -5.890 4.062 1.00 97.75 128 LEU A O 1
ATOM 985 N N . VAL A 1 129 ? -3.562 -3.768 3.804 1.00 98.19 129 VAL A N 1
ATOM 986 C CA . VAL A 1 129 ? -4.747 -4.066 2.992 1.00 98.19 129 VAL A CA 1
ATOM 987 C C . VAL A 1 129 ? -4.598 -3.449 1.606 1.00 98.19 129 VAL A C 1
ATOM 989 O O . VAL A 1 129 ? -4.569 -2.227 1.443 1.00 98.19 129 VAL A O 1
ATOM 992 N N . ASP A 1 130 ? -4.537 -4.306 0.591 1.00 98.56 130 ASP A N 1
ATOM 993 C CA . ASP A 1 130 ? -4.449 -3.914 -0.810 1.00 98.56 130 ASP A CA 1
ATOM 994 C C . ASP A 1 130 ? -5.841 -3.674 -1.405 1.00 98.56 130 ASP A C 1
ATOM 996 O O . ASP A 1 130 ? -6.631 -4.606 -1.610 1.00 98.56 130 ASP A O 1
ATOM 1000 N N . VAL A 1 131 ? -6.135 -2.412 -1.723 1.00 98.19 131 VAL A N 1
ATOM 1001 C CA . VAL A 1 131 ? -7.420 -2.009 -2.321 1.00 98.19 131 VAL A CA 1
ATOM 1002 C C . VAL A 1 131 ? -7.369 -1.885 -3.843 1.00 98.19 131 VAL A C 1
ATOM 1004 O O . VAL A 1 131 ? -8.304 -1.370 -4.465 1.00 98.19 131 VAL A O 1
ATOM 1007 N N . ARG A 1 132 ? -6.275 -2.312 -4.483 1.00 97.19 132 ARG A N 1
ATOM 1008 C CA . ARG A 1 132 ? -6.203 -2.366 -5.948 1.00 97.19 132 ARG A CA 1
ATOM 1009 C C . ARG A 1 132 ? -7.101 -3.473 -6.483 1.00 97.19 132 ARG A C 1
ATOM 1011 O O . ARG A 1 132 ? -7.504 -4.377 -5.759 1.00 97.19 132 ARG A O 1
ATOM 1018 N N . SER A 1 133 ? -7.407 -3.422 -7.775 1.00 95.12 133 SER A N 1
ATOM 1019 C CA . SER A 1 133 ? -8.170 -4.481 -8.442 1.00 95.12 133 SER A CA 1
ATOM 1020 C C . SER A 1 133 ? -7.370 -5.787 -8.527 1.00 95.12 133 SER A C 1
ATOM 1022 O O . SER A 1 133 ? -6.141 -5.762 -8.541 1.00 95.12 133 SER A O 1
ATOM 1024 N N . ARG A 1 134 ? -8.052 -6.936 -8.639 1.00 95.56 134 ARG A N 1
ATOM 1025 C CA . ARG A 1 134 ? -7.406 -8.261 -8.749 1.00 95.56 134 ARG A CA 1
ATOM 1026 C C . ARG A 1 134 ? -6.297 -8.312 -9.818 1.00 95.56 134 ARG A C 1
ATOM 1028 O O . ARG A 1 134 ? -5.218 -8.787 -9.490 1.00 95.56 134 ARG A O 1
ATOM 1035 N N . PRO A 1 135 ? -6.467 -7.761 -11.035 1.00 95.06 135 PRO A N 1
ATOM 1036 C CA . PRO A 1 135 ? -5.396 -7.776 -12.033 1.00 95.06 135 PRO A CA 1
ATOM 1037 C C . PRO A 1 135 ? -4.168 -6.959 -11.621 1.00 95.06 135 PRO A C 1
ATOM 1039 O O . PRO A 1 135 ? -3.049 -7.396 -11.851 1.00 95.06 135 PRO A O 1
ATOM 1042 N N . GLU A 1 136 ? -4.355 -5.815 -10.954 1.00 96.50 136 GLU A N 1
ATOM 1043 C CA . GLU A 1 136 ? -3.232 -5.028 -10.419 1.00 96.50 136 GLU A CA 1
ATOM 1044 C C . GLU A 1 136 ? -2.483 -5.789 -9.322 1.00 96.50 136 GLU A C 1
ATOM 1046 O O . GLU A 1 136 ? -1.255 -5.749 -9.287 1.00 96.50 136 GLU A O 1
ATOM 1051 N N . ARG A 1 137 ? -3.217 -6.498 -8.453 1.00 97.38 137 ARG A N 1
ATOM 1052 C CA . ARG A 1 137 ? -2.635 -7.360 -7.416 1.00 97.38 137 ARG A CA 1
ATOM 1053 C C . ARG A 1 137 ? -1.858 -8.524 -8.029 1.00 97.38 137 ARG A C 1
ATOM 1055 O O . ARG A 1 137 ? -0.753 -8.807 -7.591 1.00 97.38 137 ARG A O 1
ATOM 1062 N N . ASN A 1 138 ? -2.376 -9.138 -9.093 1.00 97.12 138 ASN A N 1
ATOM 1063 C CA . ASN A 1 138 ? -1.710 -10.239 -9.797 1.00 97.12 138 ASN A CA 1
ATOM 1064 C C . ASN A 1 138 ? -0.348 -9.851 -10.398 1.00 97.12 138 ASN A C 1
ATOM 1066 O O . ASN A 1 138 ? 0.471 -10.735 -10.642 1.00 97.12 138 ASN A O 1
ATOM 1070 N N . THR A 1 139 ? -0.097 -8.559 -10.638 1.00 97.31 139 THR A N 1
ATOM 1071 C CA . THR A 1 139 ? 1.230 -8.071 -11.034 1.00 97.31 139 THR A CA 1
ATOM 1072 C C . THR A 1 139 ? 2.225 -8.180 -9.883 1.00 97.31 139 THR A C 1
ATOM 1074 O O . THR A 1 139 ? 3.319 -8.709 -10.065 1.00 97.31 139 THR A O 1
ATOM 1077 N N . SER A 1 140 ? 1.848 -7.670 -8.714 1.00 97.75 140 SER A N 1
ATOM 1078 C CA . SER A 1 140 ? 2.646 -7.723 -7.492 1.00 97.75 140 SER A CA 1
ATOM 1079 C C . SER A 1 140 ? 1.819 -7.317 -6.287 1.00 97.75 140 SER A C 1
ATOM 1081 O O . SER A 1 140 ? 0.849 -6.585 -6.449 1.00 97.75 140 SER A O 1
ATOM 1083 N N . MET A 1 141 ? 2.221 -7.728 -5.087 1.00 98.00 141 MET A N 1
ATOM 1084 C CA . MET A 1 141 ? 1.678 -7.302 -3.794 1.00 98.00 141 MET A CA 1
ATOM 1085 C C . MET A 1 141 ? 2.813 -7.088 -2.792 1.00 98.00 141 MET A C 1
ATOM 1087 O O . MET A 1 141 ? 3.878 -7.690 -2.923 1.00 98.00 141 MET A O 1
ATOM 1091 N N . ILE A 1 142 ? 2.584 -6.243 -1.785 1.00 96.94 142 ILE A N 1
ATOM 1092 C CA . ILE A 1 142 ? 3.492 -6.157 -0.636 1.00 96.94 142 ILE A CA 1
ATOM 1093 C C . ILE A 1 142 ? 3.379 -7.467 0.157 1.00 96.94 142 ILE A C 1
ATOM 1095 O O . ILE A 1 142 ? 2.268 -7.931 0.417 1.00 96.94 142 ILE A O 1
ATOM 1099 N N . SER A 1 143 ? 4.508 -8.075 0.522 1.00 95.19 143 SER A N 1
ATOM 1100 C CA . SER A 1 143 ? 4.543 -9.350 1.249 1.00 95.19 143 SER A CA 1
ATOM 1101 C C . SER A 1 143 ? 3.712 -9.290 2.534 1.00 95.19 143 SER A C 1
ATOM 1103 O O . SER A 1 143 ? 3.783 -8.324 3.292 1.00 95.19 143 SER A O 1
ATOM 1105 N N . GLY A 1 144 ? 2.892 -10.314 2.776 1.00 94.44 144 GLY A N 1
ATOM 1106 C CA . GLY A 1 144 ? 1.987 -10.382 3.928 1.00 94.44 144 GLY A CA 1
ATOM 1107 C C . GLY A 1 144 ? 0.757 -9.465 3.857 1.00 94.44 144 GLY A C 1
ATOM 1108 O O . GLY A 1 144 ? -0.050 -9.477 4.784 1.00 94.44 144 GLY A O 1
ATOM 1109 N N . ALA A 1 145 ? 0.581 -8.674 2.793 1.00 96.88 145 ALA A N 1
ATOM 1110 C CA . ALA A 1 145 ? -0.654 -7.925 2.589 1.00 96.88 145 ALA A CA 1
ATOM 1111 C C . ALA A 1 145 ? -1.810 -8.836 2.159 1.00 96.88 145 ALA A C 1
ATOM 1113 O O . ALA A 1 145 ? -1.616 -9.793 1.411 1.00 96.88 145 ALA A O 1
ATOM 1114 N N . ILE A 1 146 ? -3.025 -8.460 2.551 1.00 96.94 146 ILE A N 1
ATOM 1115 C CA . ILE A 1 146 ? -4.267 -9.137 2.164 1.00 96.94 146 ILE A CA 1
ATOM 1116 C C . ILE A 1 146 ? -5.107 -8.262 1.237 1.00 96.94 146 ILE A C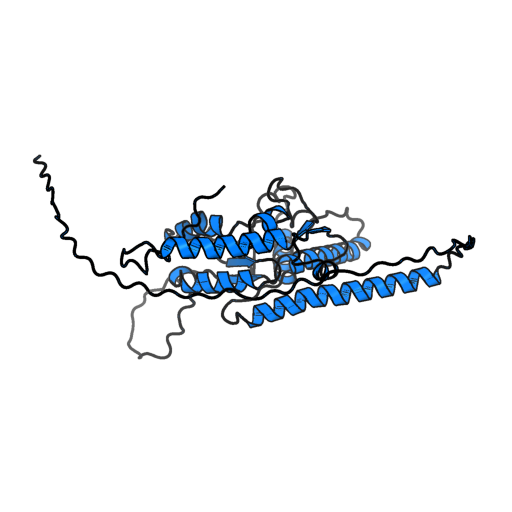 1
ATOM 1118 O O . ILE A 1 146 ? -4.939 -7.041 1.178 1.00 96.94 146 ILE A O 1
ATOM 1122 N N . SER A 1 147 ? -6.028 -8.872 0.495 1.00 97.75 147 SER A N 1
ATOM 1123 C CA . SER A 1 147 ? -6.958 -8.110 -0.347 1.00 97.75 147 SER A CA 1
ATOM 1124 C C . SER A 1 147 ? -8.055 -7.425 0.477 1.00 97.75 147 SER A C 1
ATOM 1126 O O . SER A 1 147 ? -8.390 -7.865 1.575 1.00 97.75 147 SER A O 1
ATOM 1128 N N . LEU A 1 148 ? -8.670 -6.369 -0.065 1.00 97.69 148 LEU A N 1
ATOM 1129 C CA . LEU A 1 148 ? -9.817 -5.716 0.581 1.00 97.69 148 LEU A CA 1
ATOM 1130 C C . LEU A 1 148 ? -10.986 -6.678 0.870 1.00 97.69 148 LEU A C 1
ATOM 1132 O O . LEU A 1 148 ? -11.632 -6.553 1.910 1.00 97.69 148 LEU A O 1
ATOM 1136 N N . ASP A 1 149 ? -11.259 -7.621 -0.033 1.00 97.00 149 ASP A N 1
ATOM 1137 C CA . ASP A 1 149 ? -12.353 -8.588 0.127 1.00 97.00 149 ASP A CA 1
ATOM 1138 C C . ASP A 1 149 ? -12.051 -9.582 1.254 1.00 97.00 149 ASP A C 1
ATOM 1140 O O . ASP A 1 149 ? -12.905 -9.850 2.100 1.00 97.00 149 ASP A O 1
ATOM 1144 N N . GLU A 1 150 ? -10.810 -10.066 1.315 1.00 97.06 150 GLU A N 1
ATOM 1145 C CA . GLU A 1 150 ? -10.315 -10.922 2.395 1.00 97.06 150 GLU A CA 1
ATOM 1146 C C . GLU A 1 150 ? -10.356 -10.200 3.745 1.00 97.06 150 GLU A C 1
ATOM 1148 O O . GLU A 1 150 ? -10.848 -10.749 4.729 1.00 97.06 150 GLU A O 1
ATOM 1153 N N . PHE A 1 151 ? -9.931 -8.936 3.787 1.00 97.06 151 PHE A N 1
ATOM 1154 C CA . PHE A 1 151 ? -10.009 -8.108 4.986 1.00 97.06 151 PHE A CA 1
ATOM 1155 C C . PHE A 1 151 ? -11.453 -7.971 5.497 1.00 97.06 151 PHE A C 1
ATOM 1157 O O . PHE A 1 151 ? -11.719 -8.181 6.680 1.00 97.06 151 PHE A O 1
ATOM 1164 N N . LYS A 1 152 ? -12.410 -7.681 4.608 1.00 96.12 152 LYS A N 1
ATOM 1165 C CA . LYS A 1 152 ? -13.830 -7.543 4.973 1.00 96.12 152 LYS A CA 1
ATOM 1166 C C . LYS A 1 152 ? -14.477 -8.855 5.393 1.00 96.12 152 LYS A C 1
ATOM 1168 O O . LYS A 1 152 ? -15.332 -8.844 6.269 1.00 96.12 152 LYS A O 1
ATOM 1173 N N . THR A 1 153 ? -14.098 -9.959 4.759 1.00 96.56 153 THR A N 1
ATOM 1174 C CA . THR A 1 153 ? -14.726 -11.266 4.994 1.00 96.56 153 THR A CA 1
ATOM 1175 C C . THR A 1 153 ? -14.149 -11.959 6.222 1.00 96.56 153 THR A C 1
ATOM 1177 O O . THR A 1 153 ? -14.886 -12.620 6.943 1.00 96.56 153 THR A O 1
ATOM 1180 N N . ASN A 1 154 ? -12.850 -11.788 6.480 1.00 95.25 154 ASN A N 1
ATOM 1181 C CA . ASN A 1 154 ? -12.141 -12.566 7.494 1.00 95.25 154 ASN A CA 1
ATOM 1182 C C . ASN A 1 154 ? -11.717 -11.716 8.693 1.00 95.25 154 ASN A C 1
ATOM 1184 O O . ASN A 1 154 ? -11.896 -12.140 9.828 1.00 95.25 154 ASN A O 1
ATOM 1188 N N . VAL A 1 155 ? -11.176 -10.514 8.469 1.00 94.81 155 VAL A N 1
ATOM 1189 C CA . VAL A 1 155 ? -10.576 -9.712 9.550 1.00 94.81 155 VAL A CA 1
ATOM 1190 C C . VAL A 1 155 ? -11.622 -8.877 10.280 1.00 94.81 155 VAL A C 1
ATOM 1192 O O . VAL A 1 155 ? -11.636 -8.865 11.505 1.00 94.81 155 VAL A O 1
ATOM 1195 N N . ILE A 1 156 ? -12.526 -8.204 9.561 1.00 95.12 156 ILE A N 1
ATOM 1196 C CA . ILE A 1 156 ? -13.562 -7.373 10.195 1.00 95.12 156 ILE A CA 1
ATOM 1197 C C . ILE A 1 156 ? -14.457 -8.179 11.151 1.00 95.12 156 ILE A C 1
ATOM 1199 O O . ILE A 1 156 ? -14.599 -7.737 12.290 1.00 95.12 156 ILE A O 1
ATOM 1203 N N . PRO A 1 157 ? -15.021 -9.348 10.777 1.00 95.06 157 PRO A N 1
ATOM 1204 C CA . PRO A 1 157 ? -15.848 -10.123 11.700 1.00 95.06 157 PRO A CA 1
ATOM 1205 C C . PRO A 1 157 ? -15.086 -10.537 12.957 1.00 95.06 157 PRO A C 1
ATOM 1207 O O . PRO A 1 157 ? -15.600 -10.364 14.056 1.00 95.06 157 PRO A O 1
ATOM 1210 N N . GLN A 1 158 ? -13.826 -10.962 12.808 1.00 92.81 158 GLN A N 1
ATOM 1211 C CA . GLN A 1 158 ? -12.967 -11.273 13.950 1.00 92.81 158 GLN A CA 1
ATOM 1212 C C . GLN A 1 158 ? -12.816 -10.052 14.859 1.00 92.81 158 GLN A C 1
ATOM 1214 O O . GLN A 1 158 ? -13.100 -10.148 16.044 1.00 92.81 158 GLN A O 1
ATOM 1219 N N . LEU A 1 159 ? -12.471 -8.877 14.318 1.00 92.12 159 LEU A N 1
ATOM 1220 C CA . LEU A 1 159 ? -12.355 -7.642 15.108 1.00 92.12 159 LEU A CA 1
ATOM 1221 C C . LEU A 1 159 ? -13.652 -7.255 15.837 1.00 92.12 159 LEU A C 1
ATOM 1223 O O . LEU A 1 159 ? -13.590 -6.617 16.885 1.00 92.12 159 LEU A O 1
ATOM 1227 N N . MET A 1 160 ? -14.817 -7.625 15.301 1.00 91.00 160 MET A N 1
ATOM 1228 C CA . MET A 1 160 ? -16.119 -7.355 15.919 1.00 91.00 160 MET A CA 1
ATOM 1229 C C . MET A 1 160 ? -16.490 -8.343 17.030 1.00 91.00 160 MET A C 1
ATOM 1231 O O . MET A 1 160 ? -17.215 -7.968 17.949 1.00 91.00 160 MET A O 1
ATOM 1235 N N . GLU A 1 161 ? -16.030 -9.590 16.944 1.00 91.94 161 GLU A N 1
ATOM 1236 C CA . GLU A 1 161 ? -16.346 -10.655 17.907 1.00 91.94 161 GLU A CA 1
ATOM 1237 C C . GLU A 1 161 ? -15.427 -10.652 19.135 1.00 91.94 161 GLU A C 1
ATOM 1239 O O . GLU A 1 161 ? -15.695 -11.344 20.119 1.00 91.94 161 GLU A O 1
ATOM 1244 N N . LEU A 1 162 ? -14.338 -9.886 19.095 1.00 83.56 162 LEU A N 1
ATOM 1245 C CA . LEU A 1 162 ? -13.281 -9.990 20.089 1.00 83.56 162 LEU A CA 1
ATOM 1246 C C . LEU A 1 162 ? -13.679 -9.457 21.467 1.00 83.56 162 LEU A C 1
ATOM 1248 O O . LEU A 1 162 ? -14.181 -8.342 21.634 1.00 83.56 162 LEU A O 1
ATOM 1252 N N . SER A 1 163 ? -13.356 -10.268 22.475 1.00 79.19 163 SER A N 1
ATOM 1253 C CA . SER A 1 163 ? -13.456 -9.894 23.879 1.00 79.19 163 SER A CA 1
ATOM 1254 C C . SER A 1 163 ? -12.405 -8.826 24.225 1.00 79.19 163 SER A C 1
ATOM 1256 O O . SER A 1 163 ? -11.277 -8.890 23.726 1.00 79.19 163 SER A O 1
ATOM 1258 N N . PRO A 1 164 ? -12.705 -7.879 25.135 1.00 75.38 164 PRO A N 1
ATOM 1259 C CA . PRO A 1 164 ? -11.739 -6.898 25.638 1.00 75.38 164 PRO A CA 1
ATOM 1260 C C . PRO A 1 164 ? -10.460 -7.483 26.260 1.00 75.38 164 PRO A C 1
ATOM 1262 O O . PRO A 1 164 ? -9.533 -6.722 26.534 1.00 75.38 164 PRO A O 1
ATOM 1265 N N . ASP A 1 165 ? -10.407 -8.790 26.527 1.00 80.12 165 ASP A N 1
ATOM 1266 C CA . ASP A 1 165 ? -9.241 -9.455 27.118 1.00 80.12 165 ASP A CA 1
ATOM 1267 C C . ASP A 1 165 ? -8.255 -10.024 26.066 1.00 80.12 165 ASP A C 1
ATOM 1269 O O . ASP A 1 165 ? -7.087 -10.230 26.391 1.00 80.12 165 ASP A O 1
ATOM 1273 N N . ASP A 1 166 ? -8.645 -10.148 24.788 1.00 81.06 166 ASP A N 1
ATOM 1274 C CA . ASP A 1 166 ? -7.809 -10.698 23.694 1.00 81.06 166 ASP A CA 1
ATOM 1275 C C . ASP A 1 166 ? -7.014 -9.625 22.919 1.00 81.06 166 ASP A C 1
ATOM 1277 O O . ASP A 1 166 ? -6.711 -9.754 21.733 1.00 81.06 166 ASP A O 1
ATOM 1281 N N . VAL A 1 167 ? -6.676 -8.513 23.572 1.00 70.06 167 VAL A N 1
ATOM 1282 C CA . VAL A 1 167 ? -6.142 -7.304 22.911 1.00 70.06 167 VAL A CA 1
ATOM 1283 C C . VAL A 1 167 ? -4.712 -7.482 22.375 1.00 70.06 167 VAL A C 1
ATOM 1285 O O . VAL A 1 167 ? -4.307 -6.778 21.451 1.00 70.06 167 VAL A O 1
ATOM 1288 N N . LEU A 1 168 ? -3.928 -8.412 22.929 1.00 70.31 168 LEU A N 1
ATOM 1289 C CA . LEU A 1 168 ? -2.498 -8.550 22.608 1.00 70.31 168 LEU A CA 1
ATOM 1290 C C . LEU A 1 168 ? -2.214 -9.248 21.267 1.00 70.31 168 LEU A C 1
ATOM 1292 O O . LEU A 1 168 ? -1.144 -9.047 20.692 1.00 70.31 168 LEU A O 1
ATOM 1296 N N . SER A 1 169 ? -3.143 -10.058 20.759 1.00 78.56 169 SER A N 1
ATOM 1297 C CA . SER A 1 169 ? -2.983 -10.784 19.490 1.00 78.56 169 SER A CA 1
ATOM 1298 C C . SER A 1 169 ? -3.488 -9.997 18.278 1.00 78.56 169 SER A C 1
ATOM 1300 O O . SER A 1 169 ? -3.245 -10.394 17.139 1.00 78.56 169 SER A O 1
ATOM 1302 N N . GLN A 1 170 ? -4.167 -8.874 18.507 1.00 81.88 170 GLN A N 1
ATOM 1303 C CA . GLN A 1 170 ? -4.873 -8.147 17.462 1.00 81.88 170 GLN A CA 1
ATOM 1304 C C . GLN A 1 170 ? -3.974 -7.173 16.706 1.00 81.88 170 GLN A C 1
ATOM 1306 O O . GLN A 1 170 ? -2.999 -6.650 17.258 1.00 81.88 170 GLN A O 1
ATOM 1311 N N . PRO A 1 171 ? -4.308 -6.880 15.439 1.00 87.50 171 PRO A N 1
ATOM 1312 C CA . PRO A 1 171 ? -3.713 -5.748 14.762 1.00 87.50 171 PRO A CA 1
ATOM 1313 C C . PRO A 1 171 ? -4.195 -4.458 15.422 1.00 87.50 171 PRO A C 1
ATOM 1315 O O . PRO A 1 171 ? -5.387 -4.159 15.455 1.00 87.50 171 PRO A O 1
ATOM 1318 N N . ASN A 1 172 ? -3.260 -3.657 15.922 1.00 92.44 172 ASN A N 1
ATOM 1319 C CA . ASN A 1 172 ? -3.576 -2.322 16.425 1.00 92.44 172 ASN A CA 1
ATOM 1320 C C . ASN A 1 172 ? -3.513 -1.272 15.310 1.00 92.44 172 ASN A C 1
ATOM 1322 O O . ASN A 1 172 ? -3.917 -0.133 15.535 1.00 92.44 172 ASN A O 1
ATOM 1326 N N . THR A 1 173 ? -3.011 -1.639 14.128 1.00 95.31 173 THR A N 1
ATOM 1327 C CA . THR A 1 173 ? -2.883 -0.747 12.976 1.00 95.31 173 THR A CA 1
ATOM 1328 C C . THR A 1 173 ? -3.363 -1.448 11.705 1.00 95.31 173 THR A C 1
ATOM 1330 O O . THR A 1 173 ? -3.004 -2.588 11.425 1.00 95.31 173 THR A O 1
ATOM 1333 N N . ILE A 1 174 ? -4.162 -0.755 10.902 1.00 96.94 174 ILE A N 1
ATOM 1334 C CA . ILE A 1 174 ? -4.627 -1.207 9.591 1.00 96.94 174 ILE A CA 1
ATOM 1335 C C . ILE A 1 174 ? -4.177 -0.174 8.574 1.00 96.94 174 ILE A C 1
ATOM 1337 O O . ILE A 1 174 ? -4.513 1.006 8.683 1.00 96.94 174 ILE A O 1
ATOM 1341 N N . VAL A 1 175 ? -3.402 -0.607 7.589 1.00 98.00 175 VAL A N 1
ATOM 1342 C CA . VAL A 1 175 ? -2.826 0.279 6.581 1.00 98.00 175 VAL A CA 1
ATOM 1343 C C . VAL A 1 175 ? -3.397 -0.086 5.226 1.00 98.00 175 VAL A C 1
ATOM 1345 O O . VAL A 1 175 ? -3.108 -1.148 4.681 1.00 98.00 175 VAL A O 1
ATOM 1348 N N . PHE A 1 176 ? -4.184 0.814 4.656 1.00 98.56 176 PHE A N 1
ATOM 1349 C CA . PHE A 1 176 ? -4.683 0.654 3.300 1.00 98.56 176 PHE A CA 1
ATOM 1350 C C . PHE A 1 176 ? -3.653 1.187 2.315 1.00 98.56 176 PHE A C 1
ATOM 1352 O O . PHE A 1 176 ? -3.095 2.267 2.514 1.00 98.56 176 PHE A O 1
ATOM 1359 N N . TYR A 1 177 ? -3.444 0.472 1.215 1.00 98.69 177 TYR A N 1
ATOM 1360 C CA . TYR A 1 177 ? -2.610 0.954 0.123 1.00 98.69 177 TYR A CA 1
ATOM 1361 C C . TYR A 1 177 ? -3.224 0.641 -1.235 1.00 98.69 177 TYR A C 1
ATOM 1363 O O . TYR A 1 177 ? -4.027 -0.277 -1.412 1.00 98.69 177 TYR A O 1
ATOM 1371 N N . CYS A 1 178 ? -2.863 1.463 -2.212 1.00 97.94 178 CYS A N 1
ATOM 1372 C CA . CYS A 1 178 ? -3.187 1.229 -3.608 1.00 97.94 178 CYS A CA 1
ATOM 1373 C C . CYS A 1 178 ? -1.978 1.564 -4.484 1.00 97.94 178 CYS A C 1
ATOM 1375 O O . CYS A 1 178 ? -0.846 1.505 -4.020 1.00 97.94 178 CYS A O 1
ATOM 1377 N N . THR A 1 179 ? -2.186 1.916 -5.751 1.00 96.81 179 THR A N 1
ATOM 1378 C CA . THR A 1 179 ? -1.075 2.249 -6.652 1.00 96.81 179 THR A CA 1
ATOM 1379 C C . THR A 1 179 ? -0.337 3.528 -6.228 1.00 96.81 179 THR A C 1
ATOM 1381 O O . THR A 1 179 ? 0.887 3.530 -6.206 1.00 96.81 179 THR A O 1
ATOM 1384 N N . ILE A 1 180 ? -1.075 4.592 -5.868 1.00 96.25 180 ILE A N 1
ATOM 1385 C CA . ILE A 1 180 ? -0.541 5.954 -5.599 1.00 96.25 180 ILE A CA 1
ATOM 1386 C C . ILE A 1 180 ? -1.233 6.668 -4.413 1.00 96.25 180 ILE A C 1
ATOM 1388 O O . ILE A 1 180 ? -1.321 7.888 -4.373 1.00 96.25 180 ILE A O 1
ATOM 1392 N N . GLY A 1 181 ? -1.867 5.926 -3.503 1.00 96.50 181 GLY A N 1
ATOM 1393 C CA . GLY A 1 181 ? -2.485 6.490 -2.287 1.00 96.50 181 GLY A CA 1
ATOM 1394 C C . GLY A 1 181 ? -3.925 7.037 -2.392 1.00 96.50 181 GLY A C 1
ATOM 1395 O O . GLY A 1 181 ? -4.556 7.272 -1.362 1.00 96.50 181 GLY A O 1
ATOM 1396 N N . TYR A 1 182 ? -4.505 7.222 -3.590 1.00 96.75 182 TYR A N 1
ATOM 1397 C CA . TYR A 1 182 ? -5.877 7.763 -3.718 1.00 96.75 182 TYR A CA 1
ATOM 1398 C C . TYR A 1 182 ? -6.980 6.794 -3.258 1.00 96.75 182 TYR A C 1
ATOM 1400 O O . TYR A 1 182 ? -7.743 7.106 -2.346 1.00 96.75 182 TYR A O 1
ATOM 1408 N N . ARG A 1 183 ? -7.083 5.609 -3.884 1.00 96.94 183 ARG A N 1
ATOM 1409 C CA . ARG A 1 183 ? -8.145 4.626 -3.576 1.00 96.94 183 ARG A CA 1
ATOM 1410 C C . ARG A 1 183 ? -8.062 4.129 -2.137 1.00 96.94 183 ARG A C 1
ATOM 1412 O O . ARG A 1 183 ? -9.091 3.908 -1.511 1.00 96.94 183 ARG A O 1
ATOM 1419 N N . SER A 1 184 ? -6.847 3.981 -1.620 1.00 98.12 184 SER A N 1
ATOM 1420 C CA . SER A 1 184 ? -6.613 3.602 -0.230 1.00 98.12 184 SER A CA 1
ATOM 1421 C C . SER A 1 184 ? -7.094 4.665 0.747 1.00 98.12 184 SER A C 1
ATOM 1423 O O . SER A 1 184 ? -7.731 4.304 1.726 1.00 98.12 184 SER A O 1
ATOM 1425 N N . GLY A 1 185 ? -6.911 5.956 0.453 1.00 97.62 185 GLY A N 1
ATOM 1426 C CA . GLY A 1 185 ? -7.492 7.033 1.260 1.00 97.62 185 GLY A CA 1
ATOM 1427 C C . GLY A 1 185 ? -9.025 7.018 1.269 1.00 97.62 185 GLY A C 1
ATOM 1428 O O . GLY A 1 185 ? -9.638 7.150 2.329 1.00 97.62 185 GLY A O 1
ATOM 1429 N N . VAL A 1 186 ? -9.650 6.777 0.107 1.00 97.19 186 VAL A N 1
ATOM 1430 C CA . VAL A 1 186 ? -11.115 6.634 -0.006 1.00 97.19 186 VAL A CA 1
ATOM 1431 C C . VAL A 1 186 ? -11.626 5.463 0.837 1.00 97.19 186 VAL A C 1
ATOM 1433 O O . VAL A 1 186 ? -12.560 5.641 1.619 1.00 97.19 186 VAL A O 1
ATOM 1436 N N . GLU A 1 187 ? -11.026 4.278 0.700 1.00 97.81 187 GLU A N 1
ATOM 1437 C CA . GLU A 1 187 ? -11.458 3.094 1.453 1.00 97.81 187 GLU A CA 1
ATOM 1438 C C . GLU A 1 187 ? -11.139 3.209 2.949 1.00 97.81 187 GLU A C 1
ATOM 1440 O O . GLU A 1 187 ? -11.975 2.829 3.761 1.00 97.81 187 GLU A O 1
ATOM 1445 N N . ALA A 1 188 ? -10.008 3.803 3.338 1.00 97.56 188 ALA A N 1
ATOM 1446 C CA . ALA A 1 188 ? -9.668 4.040 4.740 1.00 97.56 188 ALA A CA 1
ATOM 1447 C C . ALA A 1 188 ? -10.715 4.922 5.443 1.00 97.56 188 ALA A C 1
ATOM 1449 O O . ALA A 1 188 ? -11.263 4.528 6.475 1.00 97.56 188 ALA A O 1
ATOM 1450 N N . ARG A 1 189 ? -11.070 6.069 4.844 1.00 96.38 189 ARG A N 1
ATOM 1451 C CA . ARG A 1 189 ? -12.143 6.941 5.352 1.00 96.38 189 ARG A CA 1
ATOM 1452 C C . ARG A 1 189 ? -13.482 6.204 5.398 1.00 96.38 189 ARG A C 1
ATOM 1454 O O . ARG A 1 189 ? -14.241 6.322 6.358 1.00 96.38 189 ARG A O 1
ATOM 1461 N N . LYS A 1 190 ? -13.791 5.426 4.357 1.00 96.19 190 LYS A N 1
ATOM 1462 C CA . LYS A 1 190 ? -15.016 4.624 4.307 1.00 96.19 190 LYS A CA 1
ATOM 1463 C C . LYS A 1 190 ? -15.078 3.620 5.460 1.00 96.19 190 LYS A C 1
ATOM 1465 O O . LYS A 1 190 ? -16.118 3.546 6.102 1.00 96.19 190 LYS A O 1
ATOM 1470 N N . MET A 1 191 ? -13.989 2.911 5.761 1.00 95.56 191 MET A N 1
ATOM 1471 C CA . MET A 1 191 ? -13.933 1.975 6.890 1.00 95.56 191 MET A CA 1
ATOM 1472 C C . MET A 1 191 ? -14.141 2.686 8.229 1.00 95.56 191 MET A C 1
ATOM 1474 O O . MET A 1 191 ? -14.929 2.209 9.040 1.00 95.56 191 MET A O 1
ATOM 1478 N N . GLN A 1 192 ? -13.507 3.845 8.444 1.00 94.81 192 GLN A N 1
ATOM 1479 C CA . GLN A 1 192 ? -13.707 4.642 9.662 1.00 94.81 192 GLN A CA 1
ATOM 1480 C C . GLN A 1 192 ? -15.174 5.051 9.869 1.00 94.81 192 GLN A C 1
ATOM 1482 O O . GLN A 1 192 ? -15.654 5.055 11.001 1.00 94.81 192 GLN A O 1
ATOM 1487 N N . ASN A 1 193 ? -15.886 5.363 8.782 1.00 94.06 193 ASN A N 1
ATOM 1488 C CA . ASN A 1 193 ? -17.302 5.730 8.818 1.00 94.06 193 ASN A CA 1
ATOM 1489 C C . ASN A 1 193 ? -18.237 4.519 8.962 1.00 94.06 193 ASN A C 1
ATOM 1491 O O . ASN A 1 193 ? -19.277 4.624 9.605 1.00 94.06 193 ASN A O 1
ATOM 1495 N N . GLU A 1 194 ? -17.898 3.391 8.336 1.00 94.62 194 GLU A N 1
ATOM 1496 C CA . GLU A 1 194 ? -18.716 2.171 8.337 1.00 94.62 194 GLU A CA 1
ATOM 1497 C C . GLU A 1 194 ? -18.605 1.415 9.674 1.00 94.62 194 GLU A C 1
ATOM 1499 O O . GLU A 1 194 ? -19.594 0.855 10.146 1.00 94.62 194 GLU A O 1
ATOM 1504 N N . TYR A 1 195 ? -17.437 1.469 10.326 1.00 93.88 195 TYR A N 1
ATOM 1505 C CA . TYR A 1 195 ? -17.150 0.788 11.595 1.00 93.88 195 TYR A CA 1
ATOM 1506 C C . TYR A 1 195 ? -16.606 1.764 12.657 1.00 93.88 195 TYR A C 1
ATOM 1508 O O . TYR A 1 195 ? -15.470 1.624 13.125 1.00 93.88 195 TYR A O 1
ATOM 1516 N N . PRO A 1 196 ? -17.398 2.765 13.084 1.00 91.44 196 PRO A N 1
ATOM 1517 C CA . PRO A 1 196 ? -16.925 3.794 14.006 1.00 91.44 196 PRO A CA 1
ATOM 1518 C C . PRO A 1 196 ? -16.530 3.219 15.374 1.00 91.44 196 PRO A C 1
ATOM 1520 O O . PRO A 1 196 ? -15.589 3.694 15.994 1.00 91.44 196 PRO A O 1
ATOM 1523 N N . PHE A 1 197 ? -17.170 2.152 15.844 1.00 89.62 197 PHE A N 1
ATOM 1524 C CA . PHE A 1 197 ? -16.798 1.523 17.116 1.00 89.62 197 PHE A CA 1
ATOM 1525 C C . PHE A 1 197 ? -15.416 0.840 17.076 1.00 89.62 197 PHE A C 1
ATOM 1527 O O . PHE A 1 197 ? -14.778 0.732 18.117 1.00 89.62 197 PHE A O 1
ATOM 1534 N N . LEU A 1 198 ? -14.930 0.426 15.895 1.00 90.38 198 LEU A N 1
ATOM 1535 C CA . LEU A 1 198 ? -13.580 -0.131 15.734 1.00 90.38 198 LEU A CA 1
ATOM 1536 C C . LEU A 1 198 ? -12.518 0.969 15.585 1.00 90.38 198 LEU A C 1
ATOM 1538 O O . LEU A 1 198 ? -11.400 0.824 16.081 1.00 90.38 198 LEU A O 1
ATOM 1542 N N . PHE A 1 199 ? -12.852 2.061 14.885 1.00 90.19 199 PHE A N 1
ATOM 1543 C CA . PHE A 1 199 ? -11.853 3.004 14.363 1.00 90.19 199 PHE A CA 1
ATOM 1544 C C . PHE A 1 199 ? -12.014 4.460 14.808 1.00 90.19 199 PHE A C 1
ATOM 1546 O O . PHE A 1 199 ? -11.111 5.272 14.570 1.00 90.19 199 PHE A O 1
ATOM 1553 N N . HIS A 1 200 ? -13.130 4.849 15.425 1.00 80.19 200 HIS A N 1
ATOM 1554 C CA . HIS A 1 200 ? -13.350 6.241 15.804 1.00 80.19 200 HIS A CA 1
ATOM 1555 C C . HIS A 1 200 ? -12.532 6.597 17.044 1.00 80.19 200 HIS A C 1
ATOM 1557 O O . HIS A 1 200 ? -12.361 5.816 17.978 1.00 80.19 200 HIS A O 1
ATOM 1563 N N . GLN A 1 201 ? -11.926 7.782 17.011 1.00 61.69 201 GLN A N 1
ATOM 1564 C CA . GLN A 1 201 ? -11.297 8.362 18.194 1.00 61.69 201 GLN A CA 1
ATOM 1565 C C . GLN A 1 201 ? -12.458 8.835 19.041 1.00 61.69 201 GLN A C 1
ATOM 1567 O O . GLN A 1 201 ? -13.356 9.442 18.463 1.00 61.69 201 GLN A O 1
ATOM 1572 N N . GLU A 1 202 ? -12.476 8.548 20.346 1.00 60.34 202 GLU A N 1
ATOM 1573 C CA . GLU A 1 202 ? -13.438 9.201 21.234 1.00 60.34 202 GLU A CA 1
ATOM 1574 C C . GLU A 1 202 ? -13.457 10.680 20.844 1.00 60.34 202 GLU A C 1
ATOM 1576 O O . GLU A 1 202 ? -12.416 11.349 20.899 1.00 60.34 202 GLU A O 1
ATOM 1581 N N . CYS A 1 203 ? -14.600 11.153 20.327 1.00 51.00 203 CYS A N 1
ATOM 1582 C CA . CYS A 1 203 ? -14.798 12.573 20.120 1.00 51.00 203 CYS A CA 1
ATOM 1583 C C . CYS A 1 203 ? -14.451 13.168 21.471 1.00 51.00 203 CYS A C 1
ATOM 1585 O O . CYS A 1 203 ? -15.046 12.748 22.469 1.00 51.00 203 CYS A O 1
ATOM 1587 N N . LYS A 1 204 ? -13.424 14.029 21.523 1.00 55.09 204 LYS A N 1
ATOM 1588 C CA . LYS A 1 204 ? -13.078 14.742 22.750 1.00 55.09 204 LYS A CA 1
ATOM 1589 C C . LYS A 1 204 ? -14.409 15.236 23.284 1.00 55.09 204 LYS A C 1
ATOM 1591 O O . LYS A 1 204 ? -15.088 15.972 22.576 1.00 55.09 204 LYS A O 1
ATOM 1596 N N . ALA A 1 205 ? -14.840 14.706 24.426 1.00 55.62 205 ALA A N 1
ATOM 1597 C CA . ALA A 1 205 ? -16.099 15.101 25.018 1.00 55.62 205 ALA A CA 1
ATOM 1598 C C . ALA A 1 205 ? -15.893 16.561 25.415 1.00 55.62 205 ALA A C 1
ATOM 1600 O O . ALA A 1 205 ? -15.334 16.854 26.471 1.00 55.62 205 ALA A O 1
ATOM 1601 N N . GLU A 1 206 ? -16.196 17.471 24.494 1.00 59.53 206 GLU A N 1
ATOM 1602 C CA . GLU A 1 206 ? -16.055 18.895 24.707 1.00 59.53 206 GLU A CA 1
ATOM 1603 C C . GLU A 1 206 ? -17.056 19.262 25.799 1.00 59.53 206 GLU A C 1
ATOM 1605 O O . GLU A 1 206 ? -18.263 19.298 25.589 1.00 59.53 206 GLU A O 1
ATOM 1610 N N . HIS A 1 207 ? -16.526 19.435 27.009 1.00 55.56 207 HIS A N 1
ATOM 1611 C CA . HIS A 1 207 ? -17.102 20.213 28.098 1.00 55.56 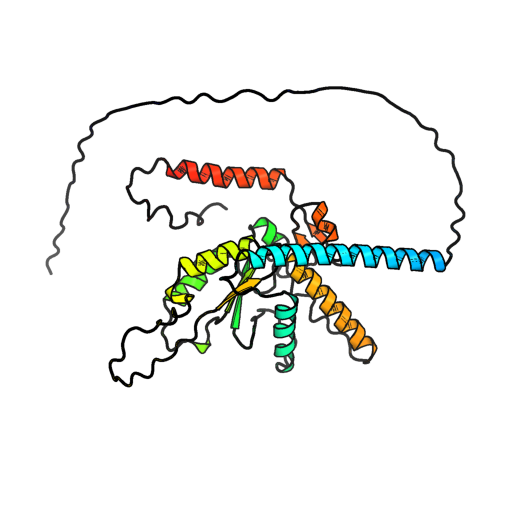207 HIS A CA 1
ATOM 1612 C C . HIS A 1 207 ? -18.605 20.041 28.377 1.00 55.56 207 HIS A C 1
ATOM 1614 O O . HIS A 1 207 ? -19.304 21.029 28.593 1.00 55.56 207 HIS A O 1
ATOM 1620 N N . TYR A 1 208 ? -19.109 18.811 28.500 1.00 51.78 208 TYR A N 1
ATOM 1621 C CA . TYR A 1 208 ? -20.433 18.609 29.098 1.00 51.78 208 TYR A CA 1
ATOM 1622 C C . TYR A 1 208 ? -20.319 18.272 30.588 1.00 51.78 208 TYR A C 1
ATOM 1624 O O . TYR A 1 208 ? -20.080 17.132 30.963 1.00 51.78 208 TYR A O 1
ATOM 1632 N N . GLY A 1 209 ? -20.456 19.316 31.414 1.00 59.03 209 GLY A N 1
ATOM 1633 C CA . GLY A 1 209 ? -20.957 19.269 32.793 1.00 59.03 209 GLY A CA 1
ATOM 1634 C C . GLY A 1 209 ? -20.203 18.396 33.801 1.00 59.03 209 GLY A C 1
ATOM 1635 O O . GLY A 1 209 ? -20.383 17.186 33.857 1.00 59.03 209 GLY A O 1
ATOM 1636 N N . LYS A 1 210 ? -19.455 19.047 34.700 1.00 59.09 210 LYS A N 1
ATOM 1637 C CA . LYS A 1 210 ? -19.000 18.477 35.978 1.00 59.09 210 LYS A CA 1
ATOM 1638 C C . LYS A 1 210 ? -20.175 17.810 36.712 1.00 59.09 210 LYS A C 1
ATOM 1640 O O . LYS A 1 210 ? -21.021 18.509 37.261 1.00 59.09 210 LYS A O 1
ATOM 1645 N N . SER A 1 211 ? -20.197 16.487 36.783 1.00 55.12 211 SER A N 1
ATOM 1646 C CA . SER A 1 211 ? -20.876 15.781 37.866 1.00 55.12 211 SER A CA 1
ATOM 1647 C C . SER A 1 211 ? -20.064 14.550 38.242 1.00 55.12 211 SER A C 1
ATOM 1649 O O . SER A 1 211 ? -19.454 13.894 37.400 1.00 55.12 211 SER A O 1
ATOM 1651 N N . GLU A 1 212 ? -19.949 14.376 39.546 1.00 59.06 212 GLU A N 1
ATOM 1652 C CA . GLU A 1 212 ? -18.933 13.618 40.245 1.00 59.06 212 GLU A CA 1
ATOM 1653 C C . GLU A 1 212 ? -19.061 12.097 40.076 1.00 59.06 212 GLU A C 1
ATOM 1655 O O . GLU A 1 212 ? -20.144 11.531 39.974 1.00 59.06 212 GLU A O 1
ATOM 1660 N N . THR A 1 213 ? -17.877 11.477 40.092 1.00 55.41 213 THR A N 1
ATOM 1661 C CA . THR A 1 213 ? -17.565 10.181 40.709 1.00 55.41 213 THR A CA 1
ATOM 1662 C C . THR A 1 213 ? -18.374 8.954 40.285 1.00 55.41 213 THR A C 1
ATOM 1664 O O . THR A 1 213 ? -19.393 8.617 40.863 1.00 55.41 213 THR A O 1
ATOM 1667 N N . HIS A 1 214 ? -17.754 8.110 39.454 1.00 48.06 214 HIS A N 1
ATOM 1668 C CA . HIS A 1 214 ? -17.556 6.717 39.863 1.00 48.06 214 HIS A CA 1
ATOM 1669 C C . HIS A 1 214 ? -16.274 6.132 39.258 1.00 48.06 214 HIS A C 1
ATOM 1671 O O . HIS A 1 214 ? -15.993 6.252 38.068 1.00 48.06 214 HIS A O 1
ATOM 1677 N N . ASN A 1 215 ? -15.498 5.505 40.142 1.00 54.22 215 ASN A N 1
ATOM 1678 C CA . ASN A 1 215 ? -14.149 4.949 40.007 1.00 54.22 215 ASN A CA 1
ATOM 1679 C C . ASN A 1 215 ? -14.079 3.704 39.092 1.00 54.22 215 ASN A C 1
ATOM 1681 O O . ASN A 1 215 ? -13.426 2.709 39.407 1.00 54.22 215 ASN A O 1
ATOM 1685 N N . LEU A 1 216 ? -14.773 3.723 37.956 1.00 59.16 216 LEU A N 1
ATOM 1686 C CA . LEU A 1 216 ? -14.560 2.740 36.905 1.00 59.16 216 LEU A CA 1
ATOM 1687 C C . LEU A 1 216 ? -13.235 3.094 36.239 1.00 59.16 216 LEU A C 1
ATOM 1689 O O . LEU A 1 216 ? -13.161 4.032 35.445 1.00 59.16 216 LEU A O 1
ATOM 1693 N N . LYS A 1 217 ? -12.181 2.340 36.578 1.00 59.38 217 LYS A N 1
ATOM 1694 C CA . LYS A 1 217 ? -10.987 2.211 35.738 1.00 59.38 217 LYS A CA 1
ATOM 1695 C C . LYS A 1 217 ? -11.484 1.805 34.353 1.00 59.38 217 LYS A C 1
ATOM 1697 O O . LYS A 1 217 ? -11.665 0.617 34.094 1.00 59.38 217 LYS A O 1
ATOM 1702 N N . LYS A 1 218 ? -11.785 2.784 33.494 1.00 59.69 218 LYS A N 1
ATOM 1703 C CA . LYS A 1 218 ? -12.077 2.557 32.083 1.00 59.69 218 LYS A CA 1
ATOM 1704 C C . LYS A 1 218 ? -10.858 1.814 31.559 1.00 59.69 218 LYS A C 1
ATOM 1706 O O . LYS A 1 218 ? -9.795 2.415 31.415 1.00 59.69 218 LYS A O 1
ATOM 1711 N N . LYS A 1 219 ? -10.985 0.494 31.373 1.00 60.94 219 LYS A N 1
ATOM 1712 C CA . LYS A 1 219 ? -10.030 -0.297 30.599 1.00 60.94 219 LYS A CA 1
ATOM 1713 C C . LYS A 1 219 ? -9.974 0.414 29.254 1.00 60.94 219 LYS A C 1
ATOM 1715 O O . LYS A 1 219 ? -10.939 0.385 28.497 1.00 60.94 219 LYS A O 1
ATOM 1720 N N . GLN A 1 220 ? -8.903 1.168 29.041 1.00 63.94 220 GLN A N 1
ATOM 1721 C CA . GLN A 1 220 ? -8.695 1.933 27.830 1.00 63.94 220 GLN A CA 1
ATOM 1722 C C . GLN A 1 220 ? -8.383 0.911 26.743 1.00 63.94 220 GLN A C 1
ATOM 1724 O O . GLN A 1 220 ? -7.243 0.480 26.596 1.00 63.94 220 GLN A O 1
ATOM 1729 N N . GLN A 1 221 ? -9.426 0.435 26.065 1.00 65.12 221 GLN A N 1
ATOM 1730 C CA . GLN A 1 221 ? -9.274 -0.480 24.946 1.00 65.12 221 GLN A CA 1
ATOM 1731 C C . GLN A 1 221 ? -8.393 0.218 23.909 1.00 65.12 221 GLN A C 1
ATOM 1733 O O . GLN A 1 221 ? -8.630 1.378 23.552 1.00 65.12 221 GLN A O 1
ATOM 1738 N N . SER A 1 222 ? -7.306 -0.439 23.508 1.00 71.38 222 SER A N 1
ATOM 1739 C CA . SER A 1 222 ? -6.353 0.161 22.586 1.00 71.38 222 SER A CA 1
ATOM 1740 C C . SER A 1 222 ? -7.029 0.308 21.226 1.00 71.38 222 SER A C 1
ATOM 1742 O O . SER A 1 222 ? -7.394 -0.656 20.561 1.00 71.38 222 SER A O 1
ATOM 1744 N N . LYS A 1 223 ? -7.256 1.560 20.843 1.00 86.94 223 LYS A N 1
ATOM 1745 C CA . LYS A 1 223 ? -7.919 1.916 19.595 1.00 86.94 223 LYS A CA 1
ATOM 1746 C C . LYS A 1 223 ? -7.119 1.401 18.392 1.00 86.94 223 LYS A C 1
ATOM 1748 O O . LYS A 1 223 ? -5.914 1.662 18.310 1.00 86.94 223 LYS A O 1
ATOM 1753 N N . ILE A 1 224 ? -7.805 0.773 17.435 1.00 93.38 224 ILE A N 1
ATOM 1754 C CA . ILE A 1 224 ? -7.212 0.382 16.154 1.00 93.38 224 ILE A CA 1
ATOM 1755 C C . ILE A 1 224 ? -7.010 1.633 15.290 1.00 93.38 224 ILE A C 1
ATOM 1757 O O . ILE A 1 224 ? -7.935 2.411 15.039 1.00 93.38 224 ILE A O 1
ATOM 1761 N N . GLN A 1 225 ? -5.776 1.851 14.851 1.00 95.00 225 GLN A N 1
ATOM 1762 C CA . GLN A 1 225 ? -5.394 2.953 13.978 1.00 95.00 225 GLN A CA 1
ATOM 1763 C C . GLN A 1 225 ? -5.634 2.575 12.518 1.00 95.00 225 GLN A C 1
ATOM 1765 O O . GLN A 1 225 ? -5.316 1.467 12.098 1.00 95.00 225 GLN A O 1
ATOM 1770 N N . VAL A 1 226 ? -6.164 3.512 11.735 1.00 96.44 226 VAL A N 1
ATOM 1771 C CA . VAL A 1 226 ? -6.343 3.355 10.288 1.00 96.44 226 VAL A CA 1
ATOM 1772 C C . VAL A 1 226 ? -5.428 4.347 9.588 1.00 96.44 226 VAL A C 1
ATOM 1774 O O . VAL A 1 226 ? -5.502 5.544 9.866 1.00 96.44 226 VAL A O 1
ATOM 1777 N N . ARG A 1 227 ? -4.581 3.849 8.684 1.00 97.94 227 ARG A N 1
ATOM 1778 C CA . ARG A 1 227 ? -3.609 4.650 7.935 1.00 97.94 227 ARG A CA 1
ATOM 1779 C C . ARG A 1 227 ? -3.739 4.464 6.427 1.00 97.94 227 ARG A C 1
ATOM 1781 O O . ARG A 1 227 ? -4.203 3.425 5.954 1.00 97.94 227 ARG A O 1
ATOM 1788 N N . ASN A 1 228 ? -3.295 5.468 5.677 1.00 98.25 228 ASN A N 1
ATOM 1789 C CA . ASN A 1 228 ? -3.190 5.445 4.219 1.00 98.25 228 ASN A CA 1
ATOM 1790 C C . ASN A 1 228 ? -1.716 5.465 3.800 1.00 98.25 228 ASN A C 1
ATOM 1792 O O . ASN A 1 228 ? -1.020 6.440 4.082 1.00 98.25 228 ASN A O 1
ATOM 1796 N N . LEU A 1 229 ? -1.252 4.405 3.139 1.00 98.44 229 LEU A N 1
ATOM 1797 C CA . LEU A 1 229 ? 0.086 4.355 2.553 1.00 98.44 229 LEU A CA 1
ATOM 1798 C C . LEU A 1 229 ? 0.118 5.142 1.236 1.00 98.44 229 LEU A C 1
ATOM 1800 O O . LEU A 1 229 ? -0.812 5.060 0.428 1.00 98.44 229 LEU A O 1
ATOM 1804 N N . ASP A 1 230 ? 1.239 5.810 0.975 1.00 97.62 230 ASP A N 1
ATOM 1805 C CA . ASP A 1 230 ? 1.504 6.568 -0.260 1.00 97.62 230 ASP A CA 1
ATOM 1806 C C . ASP A 1 230 ? 1.490 5.724 -1.552 1.00 97.62 230 ASP A C 1
ATOM 1808 O O . ASP A 1 230 ? 1.489 6.268 -2.654 1.00 97.62 230 ASP A O 1
ATOM 1812 N N . GLY A 1 231 ? 1.385 4.403 -1.445 1.00 97.50 231 GLY A N 1
ATOM 1813 C CA . GLY A 1 231 ? 1.089 3.492 -2.542 1.00 97.50 231 GLY A CA 1
ATOM 1814 C C . GLY A 1 231 ? 2.281 2.647 -2.971 1.00 97.50 231 GLY A C 1
ATOM 1815 O O . GLY A 1 231 ? 3.437 2.966 -2.712 1.00 97.50 231 GLY A O 1
ATOM 1816 N N . ILE A 1 232 ? 1.988 1.545 -3.661 1.00 97.69 232 ILE A N 1
ATOM 1817 C CA . ILE A 1 232 ? 2.991 0.533 -4.016 1.00 97.69 232 ILE A CA 1
ATOM 1818 C C . ILE A 1 232 ? 4.084 1.067 -4.954 1.00 97.69 232 ILE A C 1
ATOM 1820 O O . ILE A 1 232 ? 5.183 0.524 -4.978 1.00 97.69 232 ILE A O 1
ATOM 1824 N N . LEU A 1 233 ? 3.802 2.136 -5.709 1.00 96.62 233 LEU A N 1
ATOM 1825 C CA . LEU A 1 233 ? 4.795 2.785 -6.563 1.00 96.62 233 LEU A CA 1
ATOM 1826 C C . LEU A 1 233 ? 5.911 3.434 -5.727 1.00 96.62 233 LEU A C 1
ATOM 1828 O O . LEU A 1 233 ? 7.087 3.188 -5.977 1.00 96.62 233 LEU A O 1
ATOM 1832 N N . ASN A 1 234 ? 5.544 4.208 -4.700 1.00 97.19 234 ASN A N 1
ATOM 1833 C CA . ASN A 1 234 ? 6.523 4.791 -3.777 1.00 97.19 234 ASN A CA 1
ATOM 1834 C C . ASN A 1 234 ? 7.189 3.711 -2.931 1.00 97.19 234 ASN A C 1
ATOM 1836 O O . ASN A 1 234 ? 8.383 3.801 -2.677 1.00 97.19 234 ASN A O 1
ATOM 1840 N N . PHE A 1 235 ? 6.451 2.660 -2.568 1.00 97.38 235 PHE A N 1
ATOM 1841 C CA . PHE A 1 235 ? 7.010 1.519 -1.850 1.00 97.38 235 PHE A CA 1
ATOM 1842 C C . PHE A 1 235 ? 8.152 0.847 -2.614 1.00 97.38 235 PHE A C 1
ATOM 1844 O O . PHE A 1 235 ? 9.223 0.636 -2.051 1.00 97.38 235 PHE A O 1
ATOM 1851 N N . ALA A 1 236 ? 7.961 0.569 -3.905 1.00 96.44 236 ALA A N 1
ATOM 1852 C CA . ALA A 1 236 ? 9.002 -0.000 -4.758 1.00 96.44 236 ALA A CA 1
ATOM 1853 C C . ALA A 1 236 ? 10.241 0.912 -4.844 1.00 96.44 236 ALA A C 1
ATOM 1855 O O . ALA A 1 236 ? 11.369 0.449 -4.668 1.00 96.44 236 ALA A O 1
ATOM 1856 N N . ASN A 1 237 ? 10.038 2.219 -5.026 1.00 95.75 237 ASN A N 1
ATOM 1857 C CA . ASN A 1 237 ? 11.140 3.184 -5.061 1.00 95.75 237 ASN A CA 1
ATOM 1858 C C . ASN A 1 237 ? 11.877 3.276 -3.711 1.00 95.75 237 ASN A C 1
ATOM 1860 O O . ASN A 1 237 ? 13.106 3.308 -3.679 1.00 95.75 237 ASN A O 1
ATOM 1864 N N . ALA A 1 238 ? 11.146 3.269 -2.592 1.00 95.38 238 ALA A N 1
ATOM 1865 C CA . ALA A 1 238 ? 11.725 3.313 -1.251 1.00 95.38 238 ALA A CA 1
ATOM 1866 C C . ALA A 1 238 ? 12.522 2.039 -0.928 1.00 95.38 238 ALA A C 1
ATOM 1868 O O . ALA A 1 238 ? 13.562 2.108 -0.267 1.00 95.38 238 ALA A O 1
ATOM 1869 N N . LEU A 1 239 ? 12.075 0.880 -1.429 1.00 94.25 239 LEU A N 1
ATOM 1870 C CA . LEU A 1 239 ? 12.819 -0.377 -1.336 1.00 94.25 239 LEU A CA 1
ATOM 1871 C C . LEU A 1 239 ? 14.177 -0.277 -2.031 1.00 94.25 239 LEU A C 1
ATOM 1873 O O . LEU A 1 239 ? 15.190 -0.641 -1.438 1.00 94.25 239 LEU A O 1
ATOM 1877 N N . GLU A 1 240 ? 14.226 0.247 -3.256 1.00 93.31 240 GLU A N 1
ATOM 1878 C CA . GLU A 1 240 ? 15.493 0.390 -3.979 1.00 93.31 240 GLU A CA 1
ATOM 1879 C C . GLU A 1 240 ? 16.424 1.428 -3.344 1.00 93.31 240 GLU A C 1
ATOM 1881 O O . GLU A 1 240 ? 17.634 1.200 -3.252 1.00 93.31 240 GLU A O 1
ATOM 1886 N N . ALA A 1 241 ? 15.874 2.538 -2.846 1.00 92.44 241 ALA A N 1
ATOM 1887 C CA . ALA A 1 241 ? 16.647 3.519 -2.092 1.00 92.44 241 ALA A CA 1
ATOM 1888 C C . ALA A 1 241 ? 17.275 2.882 -0.837 1.00 92.44 241 ALA A C 1
ATOM 1890 O O . ALA A 1 241 ? 18.470 3.056 -0.583 1.00 92.44 241 ALA A O 1
ATOM 1891 N N . SER A 1 242 ? 16.500 2.069 -0.109 1.00 92.06 242 SER A N 1
ATOM 1892 C CA . SER A 1 242 ? 16.974 1.331 1.070 1.00 92.06 242 SER A CA 1
ATOM 1893 C C . SER A 1 242 ? 18.063 0.314 0.711 1.00 92.06 242 SER A C 1
ATOM 1895 O O . SER A 1 242 ? 19.075 0.219 1.404 1.00 92.06 242 SER A O 1
ATOM 1897 N N . GLU A 1 243 ? 17.905 -0.417 -0.398 1.00 90.62 243 GLU A N 1
ATOM 1898 C CA . GLU A 1 243 ? 18.931 -1.336 -0.907 1.00 90.62 243 GLU A CA 1
ATOM 1899 C C . GLU A 1 243 ? 20.231 -0.630 -1.264 1.00 90.62 243 GLU A C 1
ATOM 1901 O O . GLU A 1 243 ? 21.319 -1.111 -0.943 1.00 90.62 243 GLU A O 1
ATOM 1906 N N . THR A 1 244 ? 20.119 0.500 -1.952 1.00 90.00 244 THR A N 1
ATOM 1907 C CA . THR A 1 244 ? 21.270 1.285 -2.391 1.00 90.00 244 THR A CA 1
ATOM 1908 C C . THR A 1 244 ? 22.042 1.800 -1.183 1.00 90.00 244 THR A C 1
ATOM 1910 O O . THR A 1 244 ? 23.260 1.632 -1.112 1.00 90.00 244 THR A O 1
ATOM 1913 N N . GLN A 1 245 ? 21.331 2.328 -0.183 1.00 89.62 245 GLN A N 1
ATOM 1914 C CA . GLN A 1 245 ? 21.929 2.774 1.071 1.00 89.62 245 GLN A CA 1
ATOM 1915 C C . GLN A 1 245 ? 22.602 1.620 1.830 1.00 89.62 245 GLN A C 1
ATOM 1917 O O . GLN A 1 245 ? 23.727 1.770 2.306 1.00 89.62 245 GLN A O 1
ATOM 1922 N N . ALA A 1 246 ? 21.967 0.446 1.891 1.00 88.06 246 ALA A N 1
ATOM 1923 C CA . ALA A 1 246 ? 22.562 -0.736 2.512 1.00 88.06 246 ALA A CA 1
ATOM 1924 C C . ALA A 1 246 ? 23.862 -1.163 1.807 1.00 88.06 246 ALA A C 1
ATOM 1926 O O . ALA A 1 246 ? 24.861 -1.431 2.472 1.0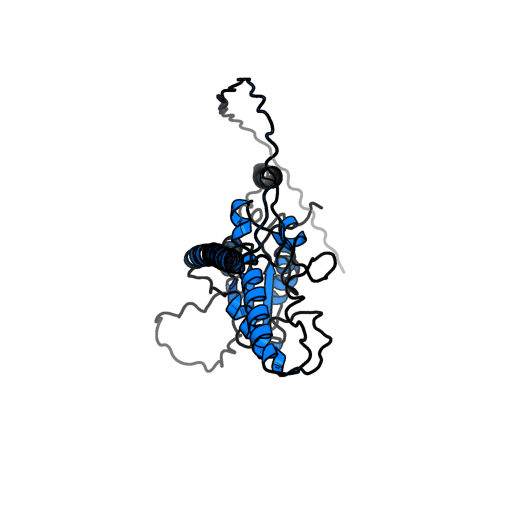0 88.06 246 ALA A O 1
ATOM 1927 N N . ARG A 1 247 ? 23.901 -1.156 0.466 1.00 87.19 247 ARG A N 1
ATOM 1928 C CA . ARG A 1 247 ? 25.116 -1.480 -0.308 1.00 87.19 247 ARG A CA 1
ATOM 1929 C C . ARG A 1 247 ? 26.247 -0.484 -0.060 1.00 87.19 247 ARG A C 1
ATOM 1931 O O . ARG A 1 247 ? 27.394 -0.906 0.062 1.00 87.19 247 ARG A O 1
ATOM 1938 N N . MET A 1 248 ? 25.933 0.809 0.038 1.00 87.00 248 MET A N 1
ATOM 1939 C CA . MET A 1 248 ? 26.925 1.844 0.352 1.00 87.00 248 MET A CA 1
ATOM 1940 C C . MET A 1 248 ? 27.524 1.654 1.750 1.00 87.00 248 MET A C 1
ATOM 1942 O O . MET A 1 248 ? 28.729 1.813 1.920 1.00 87.00 248 MET A O 1
ATOM 1946 N N . ASN A 1 249 ? 26.713 1.243 2.729 1.00 86.56 249 ASN A N 1
ATOM 1947 C CA . ASN A 1 249 ? 27.191 0.965 4.084 1.00 86.56 249 ASN A CA 1
ATOM 1948 C C . ASN A 1 249 ? 28.047 -0.315 4.150 1.00 86.56 249 ASN A C 1
ATOM 1950 O O . ASN A 1 249 ? 29.077 -0.327 4.820 1.00 86.56 249 ASN A O 1
ATOM 1954 N N . VAL A 1 250 ? 27.660 -1.375 3.426 1.00 84.50 250 VAL A N 1
ATOM 1955 C CA . VAL A 1 250 ? 28.394 -2.657 3.391 1.00 84.50 250 VAL A CA 1
ATOM 1956 C C . VAL A 1 250 ? 29.710 -2.554 2.625 1.00 84.50 250 VAL A C 1
ATOM 1958 O O . VAL A 1 250 ? 30.650 -3.258 2.954 1.00 84.50 250 VAL A O 1
ATOM 1961 N N . ALA A 1 251 ? 29.864 -1.638 1.666 1.00 81.12 251 ALA A N 1
ATOM 1962 C CA . ALA A 1 251 ? 31.171 -1.410 1.036 1.00 81.12 251 ALA A CA 1
ATOM 1963 C C . ALA A 1 251 ? 32.279 -1.038 2.053 1.00 81.12 251 ALA A C 1
ATOM 1965 O O . ALA A 1 251 ? 33.463 -1.133 1.736 1.00 81.12 251 ALA A O 1
ATOM 1966 N N . SER A 1 252 ? 31.903 -0.652 3.278 1.00 79.75 252 SER A N 1
ATOM 1967 C CA . SER A 1 252 ? 32.819 -0.400 4.388 1.00 79.75 252 SER A CA 1
ATOM 1968 C C . SER A 1 252 ? 33.099 -1.622 5.281 1.00 79.75 252 SER A C 1
ATOM 1970 O O . SER A 1 252 ? 33.997 -1.543 6.120 1.00 79.75 252 SER A O 1
ATOM 1972 N N . THR A 1 253 ? 32.355 -2.726 5.162 1.00 78.12 253 THR A N 1
ATOM 1973 C CA . THR A 1 253 ? 32.457 -3.900 6.043 1.00 78.12 253 THR A CA 1
ATOM 1974 C C . THR A 1 253 ? 32.543 -5.194 5.221 1.00 78.12 253 THR A C 1
ATOM 1976 O O . THR A 1 253 ? 31.760 -5.429 4.313 1.00 78.12 253 THR A O 1
ATOM 1979 N N . ASN A 1 254 ? 33.490 -6.087 5.531 1.00 83.38 254 ASN A N 1
ATOM 1980 C CA . ASN A 1 254 ? 33.690 -7.357 4.801 1.00 83.38 254 ASN A CA 1
ATOM 1981 C C . ASN A 1 254 ? 32.589 -8.418 5.056 1.00 83.38 254 ASN A C 1
ATOM 1983 O O . ASN A 1 254 ? 32.835 -9.615 4.909 1.00 83.38 254 ASN A O 1
ATOM 1987 N N . GLU A 1 255 ? 31.389 -8.012 5.466 1.00 78.75 255 GLU A N 1
ATOM 1988 C CA . GLU A 1 255 ? 30.294 -8.925 5.793 1.00 78.75 255 GLU A CA 1
ATOM 1989 C C . GLU A 1 255 ? 29.527 -9.344 4.522 1.00 78.75 255 GLU A C 1
ATOM 1991 O O . GLU A 1 255 ? 29.214 -8.502 3.672 1.00 78.75 255 GLU A O 1
ATOM 1996 N N . PRO A 1 256 ? 29.201 -10.640 4.357 1.00 71.94 256 PRO A N 1
ATOM 1997 C CA . PRO A 1 256 ? 28.446 -11.126 3.211 1.00 71.94 256 PRO A CA 1
ATOM 1998 C C . PRO A 1 256 ? 27.060 -10.468 3.153 1.00 71.94 256 PRO A C 1
ATOM 2000 O O . PRO A 1 256 ? 26.255 -10.533 4.081 1.00 71.94 256 PRO A O 1
ATOM 2003 N N . ASN A 1 257 ? 26.787 -9.826 2.020 1.00 63.09 257 ASN A N 1
ATOM 2004 C CA . ASN A 1 257 ? 25.641 -8.949 1.811 1.00 63.09 257 ASN A CA 1
ATOM 2005 C C . ASN A 1 257 ? 24.324 -9.755 1.765 1.00 63.09 257 ASN A C 1
ATOM 2007 O O . ASN A 1 257 ? 23.932 -10.278 0.717 1.00 63.09 257 ASN A O 1
ATOM 2011 N N . LYS A 1 258 ? 23.629 -9.894 2.901 1.00 69.00 258 LYS A N 1
ATOM 2012 C CA . LYS A 1 258 ? 22.300 -10.518 2.939 1.00 69.00 258 LYS A CA 1
ATOM 2013 C C . LYS A 1 258 ? 21.282 -9.542 2.341 1.00 69.00 258 LYS A C 1
ATOM 2015 O O . LYS A 1 258 ? 20.978 -8.508 2.927 1.00 69.00 258 LYS A O 1
ATOM 2020 N N . HIS A 1 259 ? 20.734 -9.871 1.172 1.00 67.19 259 HIS A N 1
ATOM 2021 C CA . HIS A 1 259 ? 19.682 -9.090 0.510 1.00 67.19 259 HIS A CA 1
ATOM 2022 C C . HIS A 1 259 ? 18.335 -9.201 1.254 1.00 67.19 259 HIS A C 1
ATOM 2024 O O . HIS A 1 259 ? 17.431 -9.897 0.802 1.00 67.19 259 HIS A O 1
ATOM 2030 N N . ILE A 1 260 ? 18.195 -8.524 2.396 1.00 68.88 260 ILE A N 1
ATOM 2031 C CA . ILE A 1 260 ? 16.992 -8.570 3.254 1.00 68.88 260 ILE A CA 1
ATOM 2032 C C . ILE A 1 260 ? 15.740 -8.021 2.536 1.00 68.88 260 ILE A C 1
ATOM 2034 O O . ILE A 1 260 ? 14.617 -8.428 2.812 1.00 68.88 260 ILE A O 1
ATOM 2038 N N . THR A 1 261 ? 15.924 -7.122 1.578 1.00 71.81 261 THR A N 1
ATOM 2039 C CA . THR A 1 261 ? 14.864 -6.413 0.841 1.00 71.81 261 THR A CA 1
ATOM 2040 C C . THR A 1 261 ? 14.252 -7.216 -0.311 1.00 71.81 261 THR A C 1
ATOM 2042 O O . THR A 1 261 ? 13.103 -6.966 -0.691 1.00 71.81 261 THR A O 1
ATOM 2045 N N . LYS A 1 262 ? 14.987 -8.194 -0.866 1.00 69.12 262 LYS A N 1
ATOM 2046 C CA . LYS A 1 262 ? 14.530 -9.043 -1.977 1.00 69.12 262 LYS A CA 1
ATOM 2047 C C . LYS A 1 262 ? 13.471 -10.021 -1.469 1.00 69.12 262 LYS A C 1
ATOM 2049 O O . LYS A 1 262 ? 13.772 -11.148 -1.098 1.00 69.12 262 LYS A O 1
ATOM 2054 N N . GLY A 1 263 ? 12.222 -9.576 -1.448 1.00 80.62 263 GLY A N 1
ATOM 2055 C CA . GLY A 1 263 ? 11.085 -10.384 -0.999 1.00 80.62 263 GLY A CA 1
ATOM 2056 C C . GLY A 1 263 ? 9.936 -9.585 -0.410 1.00 80.62 263 GLY A C 1
ATOM 2057 O O . GLY A 1 263 ? 8.883 -10.152 -0.154 1.00 80.62 263 GLY A O 1
ATOM 2058 N N . LEU A 1 264 ? 10.093 -8.271 -0.236 1.00 91.81 264 LEU A N 1
ATOM 2059 C CA . LEU A 1 264 ? 8.997 -7.427 0.243 1.00 91.81 264 LEU A CA 1
ATOM 2060 C C . LEU A 1 264 ? 7.957 -7.119 -0.840 1.00 91.81 264 LEU A C 1
ATOM 2062 O O . LEU A 1 264 ? 6.817 -6.807 -0.505 1.00 91.81 264 LEU A O 1
ATOM 2066 N N . LEU A 1 265 ? 8.317 -7.257 -2.117 1.00 95.12 265 LEU A N 1
ATOM 2067 C CA . LEU A 1 265 ? 7.385 -7.238 -3.240 1.00 95.12 265 LEU A CA 1
ATOM 2068 C C . LEU A 1 265 ? 7.307 -8.640 -3.853 1.00 95.12 265 LEU A C 1
ATOM 2070 O O . LEU A 1 265 ? 8.319 -9.181 -4.301 1.00 95.12 265 LEU A O 1
ATOM 2074 N N . ILE A 1 266 ? 6.112 -9.227 -3.872 1.00 95.94 266 ILE A N 1
ATOM 2075 C CA . ILE A 1 266 ? 5.884 -10.618 -4.283 1.00 95.94 266 ILE A CA 1
ATOM 2076 C C . ILE A 1 266 ? 4.878 -10.719 -5.425 1.00 95.94 266 ILE A C 1
ATOM 2078 O O . ILE A 1 266 ? 3.973 -9.897 -5.550 1.00 95.94 266 ILE A O 1
ATOM 2082 N N . ASN A 1 267 ? 4.999 -11.761 -6.244 1.00 96.62 267 ASN A N 1
ATOM 2083 C CA . ASN A 1 267 ? 3.899 -12.211 -7.090 1.00 96.62 267 ASN A CA 1
ATOM 2084 C C . ASN A 1 267 ? 2.935 -13.034 -6.220 1.00 96.62 267 ASN A C 1
ATOM 2086 O O . ASN A 1 267 ? 3.346 -14.082 -5.716 1.00 96.62 267 ASN A O 1
ATOM 2090 N N . PRO A 1 268 ? 1.665 -12.624 -6.052 1.00 95.31 268 PRO A N 1
ATOM 2091 C CA . PRO A 1 268 ? 0.763 -13.292 -5.113 1.00 95.31 268 PRO A CA 1
ATOM 2092 C C . PRO A 1 268 ? 0.418 -14.735 -5.503 1.00 95.31 268 PRO A C 1
ATOM 2094 O O . PRO A 1 268 ? 0.011 -15.508 -4.646 1.00 95.31 268 PRO A O 1
ATOM 2097 N N . ASN A 1 269 ? 0.590 -15.123 -6.771 1.00 96.06 269 ASN A N 1
ATOM 2098 C CA . ASN A 1 269 ? 0.282 -16.482 -7.224 1.00 96.06 269 ASN A CA 1
ATOM 2099 C C . ASN A 1 269 ? 1.406 -17.474 -6.908 1.00 96.06 269 ASN A C 1
ATOM 2101 O O . ASN A 1 269 ? 1.149 -18.653 -6.695 1.00 96.06 269 ASN A O 1
ATOM 2105 N N . THR A 1 270 ? 2.659 -17.013 -6.915 1.00 95.88 270 THR A N 1
ATOM 2106 C CA . THR A 1 270 ? 3.837 -17.872 -6.704 1.00 95.88 270 THR A CA 1
ATOM 2107 C C . THR A 1 270 ? 4.502 -17.646 -5.349 1.00 95.88 270 THR A C 1
ATOM 2109 O O . THR A 1 270 ? 5.386 -18.413 -4.968 1.00 95.88 270 THR A O 1
ATOM 2112 N N . ASN A 1 271 ? 4.107 -16.582 -4.644 1.00 93.12 271 ASN A N 1
ATOM 2113 C CA . ASN A 1 271 ? 4.748 -16.068 -3.436 1.00 93.12 271 ASN A CA 1
ATOM 2114 C C . ASN A 1 271 ? 6.268 -15.859 -3.597 1.00 93.12 271 ASN A C 1
ATOM 2116 O O . ASN A 1 271 ? 7.024 -15.935 -2.633 1.00 93.12 271 ASN A O 1
ATOM 2120 N N . GLN A 1 272 ? 6.725 -15.648 -4.836 1.00 94.44 272 GLN A N 1
ATOM 2121 C CA . GLN A 1 272 ? 8.126 -15.380 -5.147 1.00 94.44 272 GLN A CA 1
ATOM 2122 C C . GLN A 1 272 ? 8.366 -13.873 -5.228 1.00 94.44 272 GLN A C 1
ATOM 2124 O O . GLN A 1 272 ? 7.467 -13.151 -5.684 1.00 94.44 272 GLN A O 1
ATOM 2129 N N . PRO A 1 273 ? 9.570 -13.397 -4.862 1.00 94.56 273 PRO A N 1
ATOM 2130 C CA . PRO A 1 273 ? 9.960 -12.014 -5.087 1.00 94.56 273 PRO A CA 1
ATOM 2131 C C . PRO A 1 273 ? 9.746 -11.608 -6.548 1.00 94.56 273 PRO A C 1
ATOM 2133 O O . PRO A 1 273 ? 10.000 -12.383 -7.473 1.00 94.56 273 PRO A O 1
ATOM 2136 N N . THR A 1 274 ? 9.283 -10.384 -6.771 1.00 96.00 274 THR A N 1
ATOM 2137 C CA . THR A 1 274 ? 9.099 -9.829 -8.112 1.00 96.00 274 THR A CA 1
ATOM 2138 C C . THR A 1 274 ? 9.544 -8.378 -8.152 1.00 96.00 274 THR A C 1
ATOM 2140 O O . THR A 1 274 ? 9.439 -7.663 -7.162 1.00 96.00 274 THR A O 1
ATOM 2143 N N . ASN A 1 275 ? 10.010 -7.935 -9.314 1.00 96.75 275 ASN A N 1
ATOM 2144 C CA . ASN A 1 275 ? 10.288 -6.534 -9.601 1.00 96.75 275 ASN A CA 1
ATOM 2145 C C . ASN A 1 275 ? 9.211 -5.915 -10.506 1.00 96.75 275 ASN A C 1
ATOM 2147 O O . ASN A 1 275 ? 9.411 -4.842 -11.058 1.00 96.75 275 ASN A O 1
ATOM 2151 N N . ARG A 1 276 ? 8.069 -6.579 -10.701 1.00 97.56 276 ARG A N 1
ATOM 2152 C CA . ARG A 1 276 ? 6.997 -6.061 -11.555 1.00 97.56 276 ARG A CA 1
ATOM 2153 C C . ARG A 1 276 ? 6.091 -5.139 -10.751 1.00 97.56 276 ARG A C 1
ATOM 2155 O O . ARG A 1 276 ? 5.614 -5.520 -9.686 1.00 97.56 276 ARG A O 1
ATOM 2162 N N . VAL A 1 277 ? 5.795 -3.945 -11.252 1.00 97.44 277 VAL A N 1
ATOM 2163 C CA . VAL A 1 277 ? 4.899 -2.992 -10.573 1.00 97.44 277 VAL A CA 1
ATOM 2164 C C . VAL A 1 277 ? 3.895 -2.443 -11.567 1.00 97.44 277 VAL A C 1
ATOM 2166 O O . VAL A 1 277 ? 4.260 -1.941 -12.625 1.00 97.44 277 VAL A O 1
ATOM 2169 N N . HIS A 1 278 ? 2.606 -2.536 -11.243 1.00 96.94 278 HIS A N 1
ATOM 2170 C CA . HIS A 1 278 ? 1.576 -1.957 -12.101 1.00 96.94 278 HIS A CA 1
ATOM 2171 C C . HIS A 1 278 ? 1.586 -0.421 -12.028 1.00 96.94 278 HIS A C 1
ATOM 2173 O O . HIS A 1 278 ? 1.586 0.145 -10.933 1.00 96.94 278 HIS A O 1
ATOM 2179 N N . VAL A 1 279 ? 1.492 0.244 -13.184 1.00 95.94 279 VAL A N 1
ATOM 2180 C CA . VAL A 1 279 ? 1.419 1.708 -13.314 1.00 95.94 279 VAL A CA 1
ATOM 2181 C C . VAL A 1 279 ? 0.244 2.134 -14.212 1.00 95.94 279 VAL A C 1
ATOM 2183 O O . VAL A 1 279 ? -0.159 1.403 -15.111 1.00 95.94 279 VAL A O 1
ATOM 2186 N N . TYR A 1 280 ? -0.311 3.337 -14.006 1.00 87.44 280 TYR A N 1
ATOM 2187 C CA . TYR A 1 280 ? -1.546 3.792 -14.682 1.00 87.44 280 TYR A CA 1
ATOM 2188 C C . TYR A 1 280 ? -1.407 4.140 -16.173 1.00 87.44 280 TYR A C 1
ATOM 2190 O O . TYR A 1 280 ? -2.388 4.518 -16.810 1.00 87.44 280 TYR A O 1
ATOM 2198 N N . GLY A 1 281 ? -0.210 4.053 -16.745 1.00 90.06 281 GLY A N 1
ATOM 2199 C CA . GLY A 1 281 ? 0.007 4.342 -18.155 1.00 90.06 281 GLY A CA 1
ATOM 2200 C C . GLY A 1 281 ? 1.485 4.430 -18.520 1.00 90.06 281 GLY A C 1
ATOM 2201 O O . GLY A 1 281 ? 2.342 4.456 -17.634 1.00 90.06 281 GLY A O 1
ATOM 2202 N N . PRO A 1 282 ? 1.816 4.535 -19.818 1.00 91.62 282 PRO A N 1
ATOM 2203 C CA . PRO A 1 282 ? 3.202 4.661 -20.267 1.00 91.62 282 PRO A CA 1
ATOM 2204 C C . PRO A 1 282 ? 3.911 5.884 -19.674 1.00 91.62 282 PRO A C 1
ATOM 2206 O O . PRO A 1 282 ? 5.092 5.815 -19.347 1.00 91.62 282 PRO A O 1
ATOM 2209 N N . SER A 1 283 ? 3.175 6.976 -19.452 1.00 90.62 283 SER A N 1
ATOM 2210 C CA . SER A 1 283 ? 3.689 8.182 -18.800 1.00 90.62 283 SER A CA 1
ATOM 2211 C C . SER A 1 283 ? 3.977 8.002 -17.311 1.00 90.62 283 SER A C 1
ATOM 2213 O O . SER A 1 283 ? 4.437 8.940 -16.696 1.00 90.62 283 SER A O 1
ATOM 2215 N N . TRP A 1 284 ? 3.691 6.859 -16.694 1.00 92.81 284 TRP A N 1
ATOM 2216 C CA . TRP A 1 284 ? 4.054 6.590 -15.298 1.00 92.81 284 TRP A CA 1
ATOM 2217 C C . TRP A 1 284 ? 5.271 5.676 -15.181 1.00 92.81 284 TRP A C 1
ATOM 2219 O O . TRP A 1 284 ? 5.776 5.484 -14.082 1.00 92.81 284 TRP A O 1
ATOM 2229 N N . LYS A 1 285 ? 5.772 5.136 -16.301 1.00 94.12 285 LYS A N 1
ATOM 2230 C CA . LYS A 1 285 ? 6.942 4.248 -16.311 1.00 94.12 285 LYS A CA 1
ATOM 2231 C C . LYS A 1 285 ? 8.182 4.920 -15.735 1.00 94.12 285 LYS A C 1
ATOM 2233 O O . LYS A 1 285 ? 8.914 4.282 -15.002 1.00 94.12 285 LYS A O 1
ATOM 2238 N N . HIS A 1 286 ? 8.376 6.207 -16.031 1.00 92.81 286 HIS A N 1
ATOM 2239 C CA . HIS A 1 286 ? 9.518 6.954 -15.508 1.00 92.81 286 HIS A CA 1
ATOM 2240 C C . HIS A 1 286 ? 9.443 7.127 -13.989 1.00 92.81 286 HIS A C 1
ATOM 2242 O O . HIS A 1 286 ? 10.473 7.231 -13.348 1.00 92.81 286 HIS A O 1
ATOM 2248 N N . CYS A 1 287 ? 8.243 7.141 -13.398 1.00 92.56 287 CYS A N 1
ATOM 2249 C CA . CYS A 1 287 ? 8.047 7.344 -11.959 1.00 92.56 287 CYS A CA 1
ATOM 2250 C C . CYS A 1 287 ? 8.478 6.146 -11.096 1.00 92.56 287 CYS A C 1
ATOM 2252 O O . CYS A 1 287 ? 8.346 6.195 -9.873 1.00 92.56 287 CYS A O 1
ATOM 2254 N N . LEU A 1 288 ? 8.910 5.065 -11.735 1.00 94.31 288 LEU A N 1
ATOM 2255 C CA . LEU A 1 288 ? 9.406 3.859 -11.113 1.00 94.31 288 LEU A CA 1
ATOM 2256 C C . LEU A 1 288 ? 10.901 3.763 -11.409 1.00 94.31 288 LEU A C 1
ATOM 2258 O O . LEU A 1 288 ? 11.333 4.055 -12.523 1.00 94.31 288 LEU A O 1
ATOM 2262 N N . SER A 1 289 ? 11.675 3.363 -10.412 1.00 92.75 289 SER A N 1
ATOM 2263 C CA . SER A 1 289 ? 13.107 3.194 -10.591 1.00 92.75 289 SER A CA 1
ATOM 2264 C C . SER A 1 289 ? 13.450 2.052 -11.562 1.00 92.75 289 SER A C 1
ATOM 2266 O O . SER A 1 289 ? 12.673 1.114 -11.755 1.00 92.75 289 SER A O 1
ATOM 2268 N N . GLU A 1 290 ? 14.628 2.140 -12.183 1.00 92.69 290 GLU A N 1
ATOM 2269 C CA . GLU A 1 290 ? 15.051 1.296 -13.309 1.00 92.69 290 GLU A CA 1
ATOM 2270 C C . GLU A 1 290 ? 15.178 -0.191 -12.958 1.00 92.69 290 GLU A C 1
ATOM 2272 O O . GLU A 1 290 ? 15.140 -1.040 -13.850 1.00 92.69 290 GLU A O 1
ATOM 2277 N N . SER A 1 291 ? 15.303 -0.531 -11.672 1.00 93.31 291 SER A N 1
ATOM 2278 C CA . SER A 1 291 ? 15.372 -1.927 -11.231 1.00 93.31 291 SER A CA 1
ATOM 2279 C C . SER A 1 291 ? 14.032 -2.675 -11.330 1.00 93.31 291 SER A C 1
ATOM 2281 O O . SER A 1 291 ? 14.003 -3.913 -11.266 1.00 93.31 291 SER A O 1
ATOM 2283 N N . TYR A 1 292 ? 12.924 -1.954 -11.527 1.00 95.62 292 TYR A N 1
ATOM 2284 C CA . TYR A 1 292 ? 11.584 -2.521 -11.618 1.00 95.62 292 TYR A CA 1
ATOM 2285 C C . TYR A 1 292 ? 11.019 -2.497 -13.045 1.00 95.62 292 TYR A C 1
ATOM 2287 O O . TYR A 1 292 ? 11.247 -1.582 -13.830 1.00 95.62 292 TYR A O 1
ATOM 2295 N N . ASP A 1 293 ? 10.215 -3.512 -13.360 1.00 96.75 293 ASP A N 1
ATOM 2296 C CA . ASP A 1 293 ? 9.489 -3.665 -14.619 1.00 96.75 293 ASP A CA 1
ATOM 2297 C C . ASP A 1 293 ? 8.074 -3.056 -14.505 1.00 96.75 293 ASP A C 1
ATOM 2299 O O . ASP A 1 293 ? 7.208 -3.612 -13.808 1.00 96.75 293 ASP A O 1
ATOM 2303 N N . PRO A 1 294 ? 7.794 -1.914 -15.162 1.00 96.88 294 PRO A N 1
ATOM 2304 C CA . PRO A 1 294 ? 6.487 -1.286 -15.095 1.00 96.88 294 PRO A CA 1
ATOM 2305 C C . PRO A 1 294 ? 5.473 -2.008 -15.992 1.00 96.88 294 PRO A C 1
ATOM 2307 O O . PRO A 1 294 ? 5.548 -1.982 -17.224 1.00 96.88 294 PRO A O 1
ATOM 2310 N N . VAL A 1 295 ? 4.430 -2.559 -15.377 1.00 97.00 295 VAL A N 1
ATOM 2311 C CA . VAL A 1 295 ? 3.317 -3.211 -16.075 1.00 97.00 295 VAL A CA 1
ATOM 2312 C C . VAL A 1 295 ? 2.194 -2.207 -16.303 1.00 97.00 295 VAL A C 1
ATOM 2314 O O . VAL A 1 295 ? 1.618 -1.667 -15.362 1.00 97.00 295 VAL A O 1
ATOM 2317 N N . VAL A 1 296 ? 1.854 -1.975 -17.567 1.00 94.88 296 VAL A N 1
ATOM 2318 C CA . VAL A 1 296 ? 0.749 -1.098 -17.970 1.00 94.88 296 VAL A CA 1
ATOM 2319 C C . VAL A 1 296 ? -0.391 -1.963 -18.487 1.00 94.88 296 VAL A C 1
ATOM 2321 O O . VAL A 1 296 ? -0.170 -2.795 -19.365 1.00 94.88 296 VAL A O 1
ATOM 2324 N N . PHE A 1 297 ? -1.607 -1.755 -17.984 1.00 88.50 297 PHE A N 1
ATOM 2325 C CA . PHE A 1 297 ? -2.796 -2.368 -18.578 1.00 88.50 297 PHE A CA 1
ATOM 2326 C C . PHE A 1 297 ? -3.304 -1.562 -19.765 1.00 88.50 297 PHE A C 1
ATOM 2328 O O . PHE A 1 297 ? -3.170 -0.339 -19.826 1.00 88.50 297 PHE A O 1
ATOM 2335 N N . SER A 1 298 ? -3.889 -2.265 -20.728 1.00 81.12 298 SER A N 1
ATOM 2336 C CA . SER A 1 298 ? -4.442 -1.630 -21.917 1.00 81.12 298 SER A CA 1
ATOM 2337 C C . SER A 1 298 ? -5.663 -0.774 -21.551 1.00 81.12 298 SER A C 1
ATOM 2339 O O . SER A 1 298 ? -6.456 -1.128 -20.678 1.00 81.12 298 SER A O 1
ATOM 2341 N N . ASN A 1 299 ? -5.868 0.349 -22.249 1.00 76.19 299 ASN A N 1
ATOM 2342 C CA . ASN A 1 299 ? -7.042 1.213 -22.035 1.00 76.19 299 ASN A CA 1
ATOM 2343 C C . ASN A 1 299 ? -8.368 0.449 -22.189 1.00 76.19 299 ASN A C 1
ATOM 2345 O O . ASN A 1 299 ? -9.358 0.773 -21.533 1.00 76.19 299 ASN A O 1
ATOM 2349 N N . MET A 1 300 ? -8.378 -0.587 -23.032 1.00 75.12 300 MET A N 1
ATOM 2350 C CA . MET A 1 300 ? -9.538 -1.447 -23.231 1.00 75.12 300 MET A CA 1
ATOM 2351 C C . MET A 1 300 ? -9.914 -2.186 -21.939 1.00 75.12 300 MET A C 1
ATOM 2353 O O . MET A 1 300 ? -11.087 -2.207 -21.576 1.00 75.12 300 MET A O 1
ATOM 2357 N N . GLU A 1 301 ? -8.942 -2.708 -21.188 1.00 69.81 301 GLU A N 1
ATOM 2358 C CA . GLU A 1 301 ? -9.202 -3.364 -19.899 1.00 69.81 301 GLU A CA 1
ATOM 2359 C C . GLU A 1 301 ? -9.800 -2.408 -18.862 1.00 69.81 301 GLU A C 1
ATOM 2361 O O . GLU A 1 301 ? -10.630 -2.826 -18.057 1.00 69.81 301 GLU A O 1
ATOM 2366 N N . PHE A 1 302 ? -9.435 -1.123 -18.887 1.00 67.81 302 PHE A N 1
ATOM 2367 C CA . PHE A 1 302 ? -10.058 -0.116 -18.024 1.00 67.81 302 PHE A CA 1
ATOM 2368 C C . PHE A 1 302 ? -11.485 0.231 -18.466 1.00 67.81 302 PHE A C 1
ATOM 2370 O O . PHE A 1 302 ? -12.375 0.343 -17.619 1.00 67.81 302 PHE A O 1
ATOM 2377 N N . GLY A 1 303 ? -11.722 0.350 -19.775 1.00 70.19 303 GLY A N 1
ATOM 2378 C CA . GLY A 1 303 ? -13.043 0.641 -20.339 1.00 70.19 303 GLY A CA 1
ATOM 2379 C C . GLY A 1 303 ? -14.084 -0.428 -19.997 1.00 70.19 303 GLY A C 1
ATOM 2380 O O . GLY A 1 303 ? -15.158 -0.103 -19.488 1.00 70.19 303 GLY A O 1
ATOM 2381 N N . TRP A 1 304 ? -13.742 -1.709 -20.177 1.00 71.81 304 TRP A N 1
ATOM 2382 C CA . TRP A 1 304 ? -14.632 -2.824 -19.819 1.00 71.81 304 TRP A CA 1
ATOM 2383 C C . TRP A 1 304 ? -14.952 -2.867 -18.319 1.00 71.81 304 TRP A C 1
ATOM 2385 O O . TRP A 1 304 ? -16.076 -3.183 -17.929 1.00 71.81 304 TRP A O 1
ATOM 2395 N N . ARG A 1 305 ? -14.000 -2.479 -17.462 1.00 65.38 305 ARG A N 1
ATOM 2396 C CA . ARG A 1 305 ? -14.204 -2.435 -16.004 1.00 65.38 305 ARG A CA 1
ATOM 2397 C C . ARG A 1 305 ? -15.114 -1.291 -15.568 1.00 65.38 305 ARG A C 1
ATOM 2399 O O . ARG A 1 305 ? -15.950 -1.489 -14.689 1.00 65.38 305 ARG A O 1
ATOM 2406 N N . GLY A 1 306 ? -14.992 -0.118 -16.192 1.00 67.00 306 GLY A N 1
ATOM 2407 C CA . GLY A 1 306 ? -15.919 0.993 -15.961 1.00 67.00 306 GLY A CA 1
ATOM 2408 C C . GLY A 1 306 ? -17.357 0.625 -16.338 1.00 67.00 306 GLY A C 1
ATOM 2409 O O . GLY A 1 306 ? -18.293 0.938 -15.600 1.00 67.00 306 GLY A O 1
ATOM 2410 N N . LEU A 1 307 ? -17.524 -0.113 -17.441 1.00 72.75 307 LEU A N 1
ATOM 2411 C CA . LEU A 1 307 ? -18.830 -0.573 -17.905 1.00 72.75 307 LEU A CA 1
ATOM 2412 C C . LEU A 1 307 ? -19.460 -1.603 -16.954 1.00 72.75 307 LEU A C 1
ATOM 2414 O O . LEU A 1 307 ? -20.650 -1.505 -16.666 1.00 72.75 307 LEU A O 1
ATOM 2418 N N . GLY A 1 308 ? -18.672 -2.536 -16.408 1.00 66.75 308 GLY A N 1
ATOM 2419 C CA . GLY A 1 308 ? -19.156 -3.526 -15.437 1.00 66.75 308 GLY A CA 1
ATOM 2420 C C . GLY A 1 308 ? -19.784 -2.890 -14.190 1.00 66.75 308 GLY A C 1
ATOM 2421 O O . GLY A 1 308 ? -20.885 -3.265 -13.793 1.00 66.75 308 GLY A O 1
ATOM 2422 N N . VAL A 1 309 ? -19.148 -1.854 -13.629 1.00 66.56 309 VAL A N 1
ATOM 2423 C CA . VAL A 1 309 ? -19.692 -1.104 -12.478 1.00 66.56 309 VAL A CA 1
ATOM 2424 C C . VAL A 1 309 ? -20.994 -0.381 -12.841 1.00 66.56 309 VAL A C 1
ATOM 2426 O O . VAL A 1 309 ? -21.917 -0.309 -12.026 1.00 66.56 309 VAL A O 1
ATOM 2429 N N . LEU A 1 310 ? -21.090 0.144 -14.066 1.00 66.88 310 LEU A N 1
ATOM 2430 C CA . LEU A 1 310 ? -22.293 0.820 -14.548 1.00 66.88 310 LEU A CA 1
ATOM 2431 C C . LEU A 1 310 ? -23.463 -0.165 -14.713 1.00 66.88 310 LEU A C 1
ATOM 2433 O O . LEU A 1 310 ? -24.566 0.103 -14.241 1.00 66.88 310 LEU A O 1
ATOM 2437 N N . LEU A 1 311 ? -23.211 -1.330 -15.316 1.00 73.31 311 LEU A N 1
ATOM 2438 C CA . LEU A 1 311 ? -24.213 -2.382 -15.525 1.00 73.31 311 LEU A CA 1
ATOM 2439 C C . LEU A 1 311 ? -24.684 -3.007 -14.201 1.00 73.31 311 LEU A C 1
ATOM 2441 O O . LEU A 1 311 ? -25.869 -3.311 -14.042 1.00 73.31 311 LEU A O 1
ATOM 2445 N N . GLN A 1 312 ? -23.796 -3.122 -13.211 1.00 63.56 312 GLN A N 1
ATOM 2446 C CA . GLN A 1 312 ? -24.148 -3.636 -11.886 1.00 63.56 312 GLN A CA 1
ATOM 2447 C C . GLN A 1 312 ? -25.101 -2.694 -11.130 1.00 63.56 312 GLN A C 1
ATOM 2449 O O . GLN A 1 312 ? -25.953 -3.159 -10.377 1.00 63.56 312 GLN A O 1
ATOM 2454 N N . ARG A 1 313 ? -25.039 -1.376 -11.381 1.00 62.78 313 ARG A N 1
ATOM 2455 C CA . ARG A 1 313 ? -26.016 -0.413 -10.838 1.00 62.78 313 ARG A CA 1
ATOM 2456 C C . ARG A 1 313 ? -27.390 -0.513 -11.496 1.00 62.78 313 ARG A C 1
ATOM 2458 O O . ARG A 1 313 ? -28.390 -0.299 -10.817 1.00 62.78 313 ARG A O 1
ATOM 2465 N N . ILE A 1 314 ? -27.452 -0.860 -12.781 1.00 69.00 314 ILE A N 1
ATOM 2466 C CA . ILE A 1 314 ? -28.724 -0.999 -13.508 1.00 69.00 314 ILE A CA 1
ATOM 2467 C C . ILE A 1 314 ? -29.522 -2.201 -12.982 1.00 69.00 314 ILE A C 1
ATOM 2469 O O . ILE A 1 314 ? -30.743 -2.126 -12.874 1.00 69.00 314 ILE A O 1
ATOM 2473 N N . SER A 1 315 ? -28.841 -3.265 -12.546 1.00 59.50 315 SER A N 1
ATOM 2474 C CA . SER A 1 315 ? -29.495 -4.466 -12.000 1.00 59.50 315 SER A CA 1
ATOM 2475 C C . SER A 1 315 ? -30.247 -4.223 -10.680 1.00 59.50 315 SER A C 1
ATOM 2477 O O . SER A 1 315 ? -31.145 -4.988 -10.342 1.00 59.50 315 SER A O 1
ATOM 2479 N N . CYS A 1 316 ? -29.954 -3.137 -9.956 1.00 55.47 316 CYS A N 1
ATOM 2480 C CA . CYS A 1 316 ? -30.665 -2.782 -8.722 1.00 55.47 316 CYS A CA 1
ATOM 2481 C C . CYS A 1 316 ? -31.928 -1.935 -8.954 1.00 55.47 316 CYS A C 1
ATOM 2483 O O . CYS A 1 316 ? -32.722 -1.781 -8.030 1.00 55.47 316 CYS A O 1
ATOM 2485 N N . ILE A 1 317 ? -32.143 -1.400 -10.164 1.00 60.12 317 ILE A N 1
ATOM 2486 C CA . ILE A 1 317 ? -33.291 -0.523 -10.473 1.00 60.12 317 ILE A CA 1
ATOM 2487 C C . ILE A 1 317 ? -34.613 -1.321 -10.529 1.00 60.12 317 ILE A C 1
ATOM 2489 O O . ILE A 1 317 ? -35.689 -0.745 -10.404 1.00 60.12 317 ILE A O 1
ATOM 2493 N N . GLY A 1 318 ? -34.549 -2.653 -10.644 1.00 59.19 318 GLY A N 1
ATOM 2494 C CA . GLY A 1 318 ? -35.724 -3.535 -10.673 1.00 59.19 318 GLY A CA 1
ATOM 2495 C C . GLY A 1 318 ? -36.208 -4.065 -9.315 1.00 59.19 318 GLY A C 1
ATOM 2496 O O . GLY A 1 318 ? -37.240 -4.730 -9.271 1.00 59.19 318 GLY A O 1
ATOM 2497 N N . CYS A 1 319 ? -35.503 -3.810 -8.208 1.00 56.16 319 CYS A N 1
ATOM 2498 C CA . CYS A 1 319 ? -35.921 -4.301 -6.891 1.00 56.16 319 CYS A CA 1
ATOM 2499 C C . CYS A 1 319 ? -36.855 -3.292 -6.209 1.00 56.16 319 CYS A C 1
ATOM 2501 O O . CYS A 1 319 ? -36.404 -2.357 -5.557 1.00 56.16 319 CYS A O 1
ATOM 2503 N N . SER A 1 320 ? -38.170 -3.504 -6.317 1.00 57.44 320 SER A N 1
ATOM 2504 C CA . SER A 1 320 ? -39.200 -2.723 -5.604 1.00 57.44 320 SER A CA 1
ATOM 2505 C C . SER A 1 320 ? -39.290 -3.012 -4.097 1.00 57.44 320 SER A C 1
ATOM 2507 O O . SER A 1 320 ? -40.242 -2.584 -3.446 1.00 57.44 320 SER A O 1
ATOM 2509 N N . CYS A 1 321 ? -38.33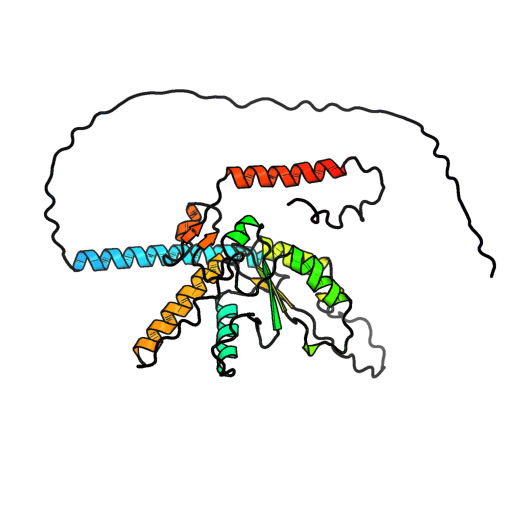8 -3.738 -3.506 1.00 51.00 321 CYS A N 1
ATOM 2510 C CA . CYS A 1 321 ? -38.261 -3.835 -2.056 1.00 51.00 321 CYS A CA 1
ATOM 2511 C C . CYS A 1 321 ? -37.716 -2.502 -1.522 1.00 51.00 321 CYS A C 1
ATOM 2513 O O . CYS A 1 321 ? -36.623 -2.084 -1.893 1.00 51.00 321 CYS A O 1
ATOM 2515 N N . GLY A 1 322 ? -38.474 -1.816 -0.662 1.00 49.94 322 GLY A N 1
ATOM 2516 C CA . GLY A 1 322 ? -38.106 -0.543 -0.018 1.00 49.94 322 GLY A CA 1
ATOM 2517 C C . GLY A 1 322 ? -36.905 -0.628 0.938 1.00 49.94 322 GLY A C 1
ATOM 2518 O O . GLY A 1 322 ? -36.854 0.063 1.949 1.00 49.94 322 GLY A O 1
ATOM 2519 N N . CYS A 1 323 ? -35.936 -1.490 0.645 1.00 48.91 323 CYS A N 1
ATOM 2520 C CA . CYS A 1 323 ? -34.750 -1.767 1.430 1.00 48.91 323 CYS A CA 1
ATOM 2521 C C . CYS A 1 323 ? -33.559 -0.972 0.873 1.00 48.91 323 CYS A C 1
ATOM 2523 O O . CYS A 1 323 ? -32.514 -1.537 0.544 1.00 48.91 323 CYS A O 1
ATOM 2525 N N . GLU A 1 324 ? -33.696 0.352 0.776 1.00 48.94 324 GLU A N 1
ATOM 2526 C CA . GLU A 1 324 ? -32.628 1.246 0.296 1.00 48.94 324 GLU A CA 1
ATOM 2527 C C . GLU A 1 324 ? -31.347 1.137 1.155 1.00 48.94 324 GLU A C 1
ATOM 2529 O O . GLU A 1 324 ? -30.234 1.368 0.680 1.00 48.94 324 GLU A O 1
ATOM 2534 N N . GLN A 1 325 ? -31.481 0.689 2.410 1.00 51.75 325 GLN A N 1
ATOM 2535 C CA . GLN A 1 325 ? -30.355 0.428 3.312 1.00 51.75 325 GLN A CA 1
ATOM 2536 C C . GLN A 1 325 ? -29.763 -0.988 3.189 1.00 51.75 325 GLN A C 1
ATOM 2538 O O . GLN A 1 325 ? -28.582 -1.170 3.482 1.00 51.75 325 GLN A O 1
ATOM 2543 N N . ALA A 1 326 ? -30.522 -1.986 2.717 1.00 47.66 326 ALA A N 1
ATOM 2544 C CA . ALA A 1 326 ? -30.021 -3.359 2.579 1.00 47.66 326 ALA A CA 1
ATOM 2545 C C . ALA A 1 326 ? -29.270 -3.572 1.255 1.00 47.66 326 ALA A C 1
ATOM 2547 O O . ALA A 1 326 ? -28.236 -4.232 1.245 1.00 47.66 326 ALA A O 1
ATOM 2548 N N . CYS A 1 327 ? -29.701 -2.934 0.160 1.00 45.94 327 CYS A N 1
ATOM 2549 C CA . CYS A 1 327 ? -29.008 -3.017 -1.136 1.00 45.94 327 CYS A CA 1
ATOM 2550 C C . CYS A 1 327 ? -27.657 -2.273 -1.177 1.00 45.94 327 CYS A C 1
ATOM 2552 O O . CYS A 1 327 ? -26.886 -2.456 -2.117 1.00 45.94 327 CYS A O 1
ATOM 2554 N N . ARG A 1 328 ? -27.330 -1.456 -0.161 1.00 49.25 328 ARG A N 1
ATOM 2555 C CA . ARG A 1 328 ? -25.984 -0.873 0.003 1.00 49.25 328 ARG A CA 1
ATOM 2556 C C . ARG A 1 328 ? -24.989 -1.814 0.695 1.00 49.25 328 ARG A C 1
ATOM 2558 O O . ARG A 1 328 ? -23.799 -1.501 0.705 1.00 49.25 328 ARG A O 1
ATOM 2565 N N . ARG A 1 329 ? -25.425 -2.963 1.233 1.00 43.69 329 ARG A N 1
ATOM 2566 C CA . ARG A 1 329 ? -24.520 -4.001 1.751 1.00 43.69 329 ARG A CA 1
ATOM 2567 C C . ARG A 1 329 ? -24.083 -4.921 0.597 1.00 43.69 329 ARG A C 1
ATOM 2569 O O . ARG A 1 329 ? -24.854 -5.725 0.097 1.00 43.69 329 ARG A O 1
ATOM 2576 N N . TYR A 1 330 ? -22.848 -4.684 0.154 1.00 45.97 330 TYR A N 1
ATOM 2577 C CA . TYR A 1 330 ? -21.991 -5.376 -0.826 1.00 45.97 330 TYR A CA 1
ATOM 2578 C C . TYR A 1 330 ? -22.530 -6.622 -1.581 1.00 45.97 330 TYR A C 1
ATOM 2580 O O . TYR A 1 330 ? -22.690 -7.677 -0.975 1.00 45.97 330 TYR A O 1
ATOM 2588 N N . PRO A 1 331 ? -22.612 -6.574 -2.931 1.00 40.56 331 PRO A N 1
ATOM 2589 C CA . PRO A 1 331 ? -22.851 -7.743 -3.790 1.00 40.56 331 PRO A CA 1
ATOM 2590 C C . PRO A 1 331 ? -21.569 -8.404 -4.364 1.00 40.56 331 PRO A C 1
ATOM 2592 O O . PRO A 1 331 ? -21.633 -9.079 -5.386 1.00 40.56 331 PRO A O 1
ATOM 2595 N N . TRP A 1 332 ? -20.390 -8.233 -3.756 1.00 42.94 332 TRP A N 1
ATOM 2596 C CA . TRP A 1 332 ? -19.102 -8.661 -4.348 1.00 42.94 332 TRP A CA 1
ATOM 2597 C C . TRP A 1 332 ? -18.721 -10.142 -4.148 1.00 42.94 332 TRP A C 1
ATOM 2599 O O . TRP A 1 332 ? -17.547 -10.477 -4.251 1.00 42.94 332 TRP A O 1
ATOM 2609 N N . SER A 1 333 ? -19.662 -11.053 -3.875 1.00 39.56 333 SER A N 1
ATOM 2610 C CA . SER A 1 333 ? -19.294 -12.437 -3.526 1.00 39.56 333 SER A CA 1
ATOM 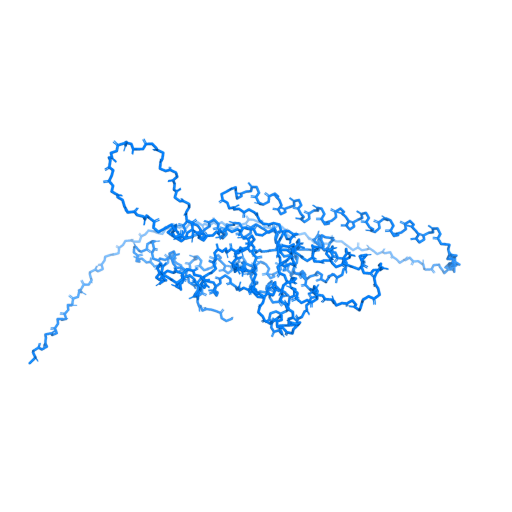2611 C C . SER A 1 333 ? -19.323 -13.473 -4.651 1.00 39.56 333 SER A C 1
ATOM 2613 O O . SER A 1 333 ? -18.885 -14.587 -4.384 1.00 39.56 333 SER A O 1
ATOM 2615 N N . LYS A 1 334 ? -19.770 -13.189 -5.886 1.00 36.16 334 LYS A N 1
ATOM 2616 C CA . LYS A 1 334 ? -19.720 -14.199 -6.970 1.00 36.16 334 LYS A CA 1
ATOM 2617 C C . LYS A 1 334 ? -19.563 -13.608 -8.371 1.00 36.16 334 LYS A C 1
ATOM 2619 O O . LYS A 1 334 ? -20.547 -13.238 -9.002 1.00 36.16 334 LYS A O 1
ATOM 2624 N N . SER A 1 335 ? -18.334 -13.611 -8.871 1.00 34.75 335 SER A N 1
ATOM 2625 C CA . SER A 1 335 ? -18.021 -13.710 -10.303 1.00 34.75 335 SER A CA 1
ATOM 2626 C C . SER A 1 335 ? -16.538 -14.065 -10.427 1.00 34.75 335 SER A C 1
ATOM 2628 O O . SER A 1 335 ? -15.696 -13.231 -10.085 1.00 34.75 335 SER A O 1
ATOM 2630 N N . ASP A 1 336 ? -16.263 -15.312 -10.821 1.00 36.47 336 ASP A N 1
ATOM 2631 C CA . ASP A 1 336 ? -14.918 -15.875 -11.022 1.00 36.47 336 ASP A CA 1
ATOM 2632 C C . ASP A 1 336 ? -14.083 -15.117 -12.062 1.00 36.47 336 ASP A C 1
ATOM 2634 O O . ASP A 1 336 ? -14.662 -14.701 -13.096 1.00 36.47 336 ASP A O 1
#

Foldseek 3Di:
DDDDDDDDDDDDDDDDDDDDDDDDDDDDDDDDDDDDDDDDDDDDDDDDPPPPDPVVVVVVVVVLVVLLVVLLVVLLVQLVVQVVVQVVAAADELLQQVVQQVVVCPPDPDPPPLQASQGAHPNFTEEEEEAEDPVQVLQKDFGNHDYPVCCVVPVVVVLVPDDLVVQRVHGLEYEYAYAFQNVSSVVLVVCCVVCVVQAPDPPPPPDDDDDDDDPPPPPPRRHRHYYTYRHVQSNQVSLVVVVVVLVVVCVVPPDDDDSPSQQRMANVVVSHGALEHEDADPVSVSSHDPSHHYDYDDVVVVVVVVVVVVVVVVVVVPDPPPPPVVVPPDPPDDDD

InterPro domains:
  IPR001763 Rhodanese-like domain [PF00581] (121-192)
  IPR001763 Rhodanese-like domain [PS50206] (122-244)
  IPR036873 Rhodanese-like domain superfamily [G3DSA:3.40.250.10] (103-197)
  IPR036873 Rhodanese-like domain superfamily [SSF52821] (118-193)

pLDDT: mean 74.86, std 22.21, range [31.06, 98.69]